Protein AF-A0A6C7KJF8-F1 (afdb_monomer_lite)

InterPro domains:
  IPR029470 PD-(D/E)XK nuclease superfamily 4 [PF14281] (5-82)

Radius of gyration: 27.28 Å; chains: 1; bounding box: 43×68×81 Å

Sequence (209 aa):
NIKNIKDCYKNILTIYLHQDECASPSDYSLGNFTIKTNLIKDKNENNVSYYLKMDYIWIKEWIDECIKIYEEKSTKDQKFILDIQNIIFTLNQYKSILQWYMTDEYTQRDDVLEFIFQNNIKMQNLKNAMILYRYNKNKSELKNLNEENYKKAKDIIQHKWSNICEYIIEEFFDSFEHKEIKIGDITFIGNKIEENRVNHGVFIFYPID

pLDDT: mean 75.47, 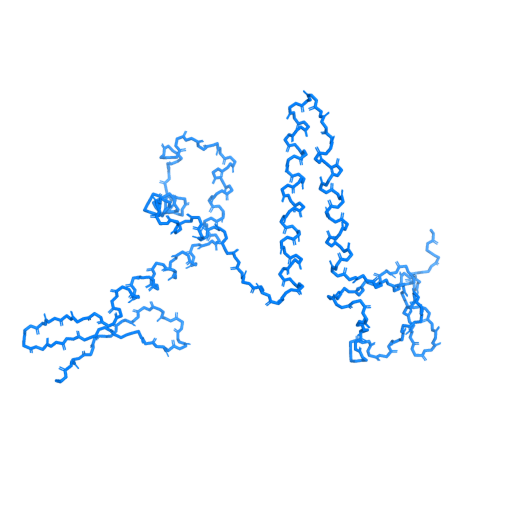std 12.33, range [41.09, 90.88]

Structure (mmCIF, N/CA/C/O backbone):
data_AF-A0A6C7KJF8-F1
#
_entry.id   AF-A0A6C7KJF8-F1
#
loop_
_atom_site.group_PDB
_atom_site.id
_atom_site.type_symbol
_atom_site.label_atom_id
_atom_site.label_alt_id
_atom_site.label_comp_id
_atom_site.label_asym_id
_atom_site.label_entity_id
_atom_site.label_seq_id
_atom_site.pdbx_PDB_ins_code
_atom_site.Cartn_x
_atom_site.Cartn_y
_atom_site.Cartn_z
_atom_site.occupancy
_atom_site.B_iso_or_equiv
_atom_site.auth_seq_id
_atom_site.auth_comp_id
_atom_site.auth_asym_id
_atom_site.auth_atom_id
_atom_site.pdbx_PDB_model_num
ATOM 1 N N . ASN A 1 1 ? 7.020 -17.101 35.355 1.00 43.28 1 ASN A N 1
ATOM 2 C CA . ASN A 1 1 ? 8.254 -17.709 35.904 1.00 43.28 1 ASN A CA 1
ATOM 3 C C . ASN A 1 1 ? 8.886 -18.658 34.898 1.00 43.28 1 ASN A C 1
ATOM 5 O O . ASN A 1 1 ? 8.565 -19.839 34.898 1.00 43.28 1 ASN A O 1
ATOM 9 N N . ILE A 1 2 ? 9.763 -18.143 34.030 1.00 43.00 2 ILE A N 1
ATOM 10 C CA . ILE A 1 2 ? 10.593 -18.965 33.136 1.00 43.00 2 ILE A CA 1
ATOM 11 C C . ILE A 1 2 ? 11.778 -19.464 33.971 1.00 43.00 2 ILE A C 1
ATOM 13 O O . ILE A 1 2 ? 12.578 -18.661 34.439 1.00 43.00 2 ILE A O 1
ATOM 17 N N . LYS A 1 3 ? 11.844 -20.776 34.228 1.00 54.22 3 LYS A N 1
ATOM 18 C CA . LYS A 1 3 ? 12.853 -21.387 35.115 1.00 54.22 3 LYS A CA 1
ATOM 19 C C . LYS A 1 3 ? 14.217 -21.606 34.444 1.00 54.22 3 LYS A C 1
ATOM 21 O O . LYS A 1 3 ? 15.176 -21.910 35.143 1.00 54.22 3 LYS A O 1
ATOM 26 N N . ASN A 1 4 ? 14.325 -21.452 33.122 1.00 54.59 4 ASN A N 1
ATOM 27 C CA . ASN A 1 4 ? 15.576 -21.633 32.390 1.00 54.59 4 ASN A CA 1
ATOM 28 C C . ASN A 1 4 ? 15.574 -20.775 31.112 1.00 54.59 4 ASN A C 1
ATOM 30 O O . ASN A 1 4 ? 14.614 -20.822 30.348 1.00 54.59 4 ASN A O 1
ATOM 34 N N . ILE A 1 5 ? 16.633 -20.000 30.849 1.00 53.81 5 ILE A N 1
ATOM 35 C CA . ILE A 1 5 ? 16.755 -19.172 29.624 1.00 53.81 5 ILE A CA 1
ATOM 36 C C . ILE A 1 5 ? 16.704 -20.057 28.370 1.00 53.81 5 ILE A C 1
ATOM 38 O O . ILE A 1 5 ? 16.219 -19.635 27.329 1.00 53.81 5 ILE A O 1
ATOM 42 N N . LYS A 1 6 ? 17.101 -21.328 28.497 1.00 56.25 6 LYS A N 1
ATOM 43 C CA . LYS A 1 6 ? 16.941 -22.354 27.465 1.00 56.25 6 LYS A CA 1
ATOM 44 C C . LYS A 1 6 ? 15.494 -22.815 27.244 1.00 56.25 6 LYS A C 1
ATOM 46 O O . LYS A 1 6 ? 15.331 -23.760 26.505 1.00 56.25 6 LYS A O 1
ATOM 51 N N . ASP A 1 7 ? 14.460 -22.233 27.845 1.00 57.97 7 ASP A N 1
ATOM 52 C CA . ASP A 1 7 ? 13.053 -22.583 27.566 1.00 57.97 7 ASP A CA 1
ATOM 53 C C . ASP A 1 7 ? 12.266 -21.419 26.938 1.00 57.97 7 ASP A C 1
ATOM 55 O O . ASP A 1 7 ? 11.060 -21.531 26.728 1.00 57.97 7 ASP A O 1
ATOM 59 N N . CYS A 1 8 ? 12.916 -20.291 26.628 1.00 59.25 8 CYS A N 1
ATOM 60 C CA . CYS A 1 8 ? 12.238 -19.101 26.100 1.00 59.25 8 CYS A CA 1
ATOM 61 C C . CYS A 1 8 ? 11.542 -19.345 24.752 1.00 59.25 8 CYS A C 1
ATOM 63 O O . CYS A 1 8 ? 10.478 -18.778 24.507 1.00 59.25 8 CYS A O 1
ATOM 65 N N . TYR A 1 9 ? 12.088 -20.234 23.921 1.00 60.28 9 TYR A N 1
ATOM 66 C CA . TYR A 1 9 ? 11.507 -20.582 22.627 1.00 60.28 9 TYR A CA 1
ATOM 67 C C . TYR A 1 9 ? 10.157 -21.299 22.753 1.00 60.28 9 TYR A C 1
ATOM 69 O O . TYR A 1 9 ? 9.267 -21.037 21.952 1.00 60.28 9 TYR A O 1
ATOM 77 N N . LYS A 1 10 ? 9.920 -22.057 23.835 1.00 61.94 10 LYS A N 1
ATOM 78 C CA . LYS A 1 10 ? 8.643 -22.758 24.084 1.00 61.94 10 LYS A CA 1
ATOM 79 C C . LYS A 1 10 ? 7.430 -21.831 24.250 1.00 61.94 10 LYS A C 1
ATOM 81 O O . LYS A 1 10 ? 6.308 -22.322 24.290 1.00 61.94 10 LYS A O 1
ATOM 86 N N . ASN A 1 11 ? 7.642 -20.518 24.357 1.00 69.69 11 ASN A N 1
ATOM 87 C CA . ASN A 1 11 ? 6.583 -19.508 24.437 1.00 69.69 11 ASN A CA 1
ATOM 88 C C . ASN A 1 11 ? 6.467 -18.652 23.165 1.00 69.69 11 ASN A C 1
ATOM 90 O O . ASN A 1 11 ? 5.770 -17.640 23.176 1.00 69.69 11 ASN A O 1
ATOM 94 N N . ILE A 1 12 ? 7.158 -19.012 22.083 1.00 81.31 12 ILE A N 1
ATOM 95 C CA . ILE A 1 12 ? 7.033 -18.322 20.799 1.00 81.31 12 ILE A CA 1
ATOM 96 C C . ILE A 1 12 ? 5.755 -18.807 20.107 1.00 81.31 12 ILE A C 1
ATOM 98 O O . ILE A 1 12 ? 5.490 -20.008 20.061 1.00 81.31 12 ILE A O 1
ATOM 102 N N . LEU A 1 13 ? 4.976 -17.871 19.562 1.00 83.75 13 LEU A N 1
ATOM 103 C CA . LEU A 1 13 ? 3.877 -18.149 18.643 1.00 83.75 13 LEU A CA 1
ATOM 104 C C . LEU A 1 13 ? 4.350 -17.867 17.217 1.00 83.75 13 LEU A C 1
ATOM 106 O O . LEU A 1 13 ? 4.707 -16.739 16.885 1.00 83.75 13 LEU A O 1
ATOM 110 N N . THR A 1 14 ? 4.348 -18.893 16.379 1.00 83.62 14 THR A N 1
ATOM 111 C CA . THR A 1 14 ? 4.615 -18.790 14.949 1.00 83.62 14 THR A CA 1
ATOM 112 C C . THR A 1 14 ? 3.287 -18.717 14.210 1.00 83.62 14 THR A C 1
ATOM 114 O O . THR A 1 14 ? 2.490 -19.655 14.265 1.00 83.62 14 THR A O 1
ATOM 117 N N . ILE A 1 15 ? 3.057 -17.600 13.523 1.00 83.62 15 ILE A N 1
ATOM 118 C CA . ILE A 1 15 ? 1.852 -17.369 12.726 1.00 83.62 15 ILE A CA 1
ATOM 119 C C . ILE A 1 15 ? 2.187 -17.638 11.262 1.00 83.62 15 ILE A C 1
ATOM 121 O O . ILE A 1 15 ? 3.119 -17.039 10.725 1.00 83.62 15 ILE A O 1
ATOM 125 N N . TYR A 1 16 ? 1.441 -18.538 10.625 1.00 84.06 16 TYR A N 1
ATOM 126 C CA . TYR A 1 16 ? 1.480 -18.714 9.177 1.00 84.06 16 TYR A CA 1
ATOM 127 C C . TYR A 1 16 ? 0.285 -18.014 8.557 1.00 84.06 16 TYR A C 1
ATOM 129 O O . TYR A 1 16 ? -0.858 -18.334 8.886 1.00 84.06 16 TYR A O 1
ATOM 137 N N . LEU A 1 17 ? 0.593 -17.058 7.687 1.00 82.12 17 LEU A N 1
ATOM 138 C CA . LEU A 1 17 ? -0.367 -16.166 7.073 1.00 82.12 17 LEU A CA 1
ATOM 139 C C . LEU A 1 17 ? -0.389 -16.405 5.565 1.00 82.12 17 LEU A C 1
ATOM 141 O O . LEU A 1 17 ? 0.653 -16.285 4.920 1.00 82.12 17 LEU A O 1
ATOM 145 N N . HIS A 1 18 ? -1.546 -16.783 5.024 1.00 79.38 18 HIS A N 1
ATOM 146 C CA . HIS A 1 18 ? -1.680 -17.145 3.613 1.00 79.38 18 HIS A CA 1
ATOM 147 C C . HIS A 1 18 ? -3.076 -16.814 3.068 1.00 79.38 18 HIS A C 1
ATOM 149 O O . HIS A 1 18 ? -4.044 -16.791 3.818 1.00 79.38 18 HIS A O 1
ATOM 155 N N . GLN A 1 19 ? -3.203 -16.573 1.763 1.00 76.81 19 GLN A N 1
ATOM 156 C CA . GLN A 1 19 ? -4.509 -16.288 1.152 1.00 76.81 19 GLN A CA 1
ATOM 157 C C . GLN A 1 19 ? -5.437 -17.510 1.086 1.00 76.81 19 GLN A C 1
ATOM 159 O O . GLN A 1 19 ? -6.649 -17.379 1.205 1.00 76.81 19 GLN A O 1
ATOM 164 N N . ASP A 1 20 ? -4.855 -18.694 0.914 1.00 76.06 20 ASP A N 1
ATOM 165 C CA . ASP A 1 20 ? -5.558 -19.977 0.842 1.00 76.06 20 ASP A CA 1
ATOM 166 C C . ASP A 1 20 ? -5.579 -20.688 2.208 1.00 76.06 20 ASP A C 1
ATOM 168 O O . ASP A 1 20 ? -4.524 -21.027 2.757 1.00 76.06 20 ASP A O 1
ATOM 172 N N . GLU A 1 21 ? -6.783 -20.957 2.723 1.00 72.81 21 GLU A N 1
ATOM 173 C CA . GLU A 1 21 ? -7.037 -21.699 3.965 1.00 72.81 21 GLU A CA 1
ATOM 174 C C . GLU A 1 21 ? -6.539 -23.151 3.890 1.00 72.81 21 GLU A C 1
ATOM 176 O O . GLU A 1 21 ? -6.241 -23.761 4.913 1.00 72.81 21 GLU A O 1
ATOM 181 N N . CYS A 1 22 ? -6.369 -23.729 2.701 1.00 80.56 22 CYS A N 1
ATOM 182 C CA . CYS A 1 22 ? -5.833 -25.079 2.526 1.00 80.56 22 CYS A CA 1
ATOM 183 C C . CYS A 1 22 ? -4.300 -25.110 2.458 1.00 80.56 22 CYS A C 1
ATOM 185 O O . CYS A 1 22 ? -3.702 -26.164 2.680 1.00 80.56 22 CYS A O 1
ATOM 187 N N . ALA A 1 23 ? -3.638 -23.971 2.247 1.00 83.00 23 ALA A N 1
ATOM 188 C CA . ALA A 1 23 ? -2.193 -23.932 2.050 1.00 83.00 23 ALA A CA 1
ATOM 189 C C . ALA A 1 23 ? -1.413 -24.306 3.313 1.00 83.00 23 ALA A C 1
ATOM 191 O O . ALA A 1 23 ? -1.690 -23.832 4.416 1.00 83.00 23 ALA A O 1
ATOM 192 N N . SER A 1 24 ? -0.398 -25.143 3.166 1.00 82.56 24 SER A N 1
ATOM 193 C CA . SER A 1 24 ? 0.570 -25.428 4.222 1.00 82.56 24 SER A CA 1
ATOM 194 C C . SER A 1 24 ? 1.903 -24.753 3.903 1.00 82.56 24 SER A C 1
ATOM 196 O O . SER A 1 24 ? 2.251 -24.626 2.726 1.00 82.56 24 SER A O 1
ATOM 198 N N . PRO A 1 25 ? 2.694 -24.372 4.922 1.00 84.81 25 PRO A N 1
ATOM 199 C CA . PRO A 1 25 ? 4.072 -23.961 4.698 1.00 84.81 25 PRO A CA 1
ATOM 200 C C . PRO A 1 25 ? 4.816 -25.031 3.897 1.00 84.81 25 PRO A C 1
ATOM 202 O O . PRO A 1 2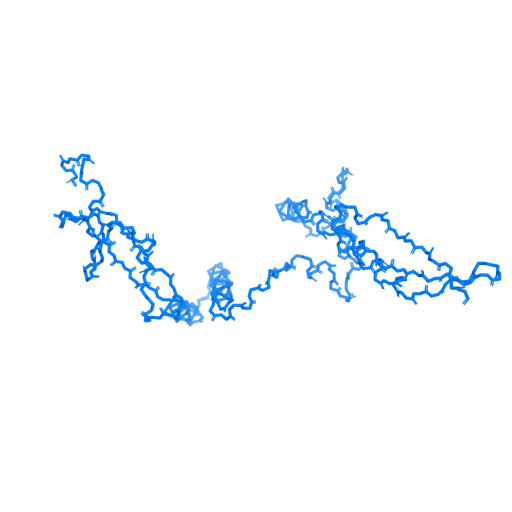5 ? 4.649 -26.223 4.154 1.00 84.81 25 PRO A O 1
ATOM 205 N N . SER A 1 26 ? 5.628 -24.607 2.932 1.00 84.56 26 SER A N 1
ATOM 206 C CA . SER A 1 26 ? 6.417 -25.549 2.139 1.00 84.56 26 SER A CA 1
ATOM 207 C C . SER A 1 26 ? 7.473 -26.247 3.002 1.00 84.56 26 SER A C 1
ATOM 209 O O . SER A 1 26 ? 8.001 -25.647 3.945 1.00 84.56 26 SER A O 1
ATOM 211 N N . ASP A 1 27 ? 7.852 -27.471 2.629 1.00 81.38 27 ASP A N 1
ATOM 212 C CA . ASP A 1 27 ? 8.952 -28.196 3.281 1.00 81.38 27 ASP A CA 1
ATOM 213 C C . ASP A 1 27 ? 10.259 -27.387 3.251 1.00 81.38 27 ASP A C 1
ATOM 215 O O . ASP A 1 27 ? 11.039 -27.412 4.200 1.00 81.38 27 ASP A O 1
ATOM 219 N N . TYR A 1 28 ? 10.472 -26.590 2.197 1.00 81.88 28 TYR A N 1
ATOM 220 C CA . TYR A 1 28 ? 11.623 -25.693 2.092 1.00 81.88 28 TYR A CA 1
ATOM 221 C C . TYR A 1 28 ? 11.597 -24.581 3.153 1.00 81.88 28 TYR A C 1
ATOM 223 O O . TYR A 1 28 ? 12.624 -24.273 3.754 1.00 81.88 28 TYR A O 1
ATOM 231 N N . SER A 1 29 ? 10.424 -23.996 3.417 1.00 79.38 29 SER A N 1
ATOM 232 C CA . SER A 1 29 ? 10.241 -22.965 4.448 1.00 79.38 29 SER A CA 1
ATOM 233 C C . SER A 1 29 ? 10.354 -23.531 5.866 1.00 79.38 29 SER A C 1
ATOM 235 O O . SER A 1 29 ? 10.830 -22.841 6.766 1.00 79.38 29 S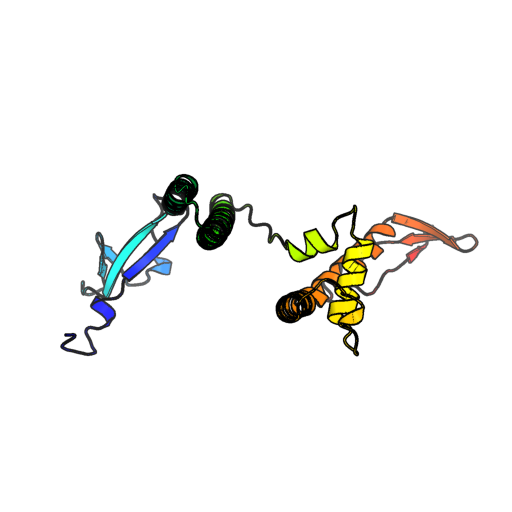ER A O 1
ATOM 237 N N . LEU A 1 30 ? 9.912 -24.774 6.072 1.00 81.81 30 LEU A N 1
ATOM 238 C CA . LEU A 1 30 ? 9.981 -25.466 7.361 1.00 81.81 30 LEU A CA 1
ATOM 239 C C . LEU A 1 30 ? 11.366 -26.056 7.648 1.00 81.81 30 LEU A C 1
ATOM 241 O O . LEU A 1 30 ? 11.741 -26.207 8.811 1.00 81.81 30 LEU A O 1
ATOM 245 N N . GLY A 1 31 ? 12.144 -26.385 6.616 1.00 85.81 31 GLY A N 1
ATOM 246 C CA . GLY A 1 31 ? 13.453 -27.009 6.760 1.00 85.81 31 GLY A CA 1
ATOM 247 C C . GLY A 1 31 ? 13.368 -28.325 7.538 1.00 85.81 31 GLY A C 1
ATOM 248 O O . GLY A 1 31 ? 12.744 -29.282 7.100 1.00 85.81 31 GLY A O 1
ATOM 249 N N . ASN A 1 32 ? 14.002 -28.377 8.713 1.00 87.06 32 ASN A N 1
ATOM 250 C CA . ASN A 1 32 ? 14.009 -29.566 9.580 1.00 87.06 32 ASN A CA 1
ATOM 251 C C . ASN A 1 32 ? 12.906 -29.555 10.654 1.00 87.06 32 ASN A C 1
ATOM 253 O O . ASN A 1 32 ? 12.965 -30.353 11.595 1.00 87.06 32 ASN A O 1
ATOM 257 N N . PHE A 1 33 ? 11.958 -28.621 10.575 1.00 89.62 33 PHE A N 1
ATOM 258 C CA . PHE A 1 33 ? 10.846 -28.526 11.511 1.00 89.62 33 PHE A CA 1
ATOM 259 C C . PHE A 1 33 ? 9.596 -29.203 10.955 1.00 89.62 33 PHE A C 1
ATOM 261 O O . PHE A 1 33 ? 9.368 -29.232 9.751 1.00 89.62 33 PHE A O 1
ATOM 268 N N . THR A 1 34 ? 8.756 -29.725 11.844 1.00 90.88 34 THR A N 1
ATOM 269 C CA . THR A 1 34 ? 7.456 -30.301 11.480 1.00 90.88 34 THR A CA 1
ATOM 270 C C . THR A 1 34 ? 6.341 -29.619 12.253 1.00 90.88 34 THR A C 1
ATOM 272 O O . THR A 1 34 ? 6.506 -29.274 13.424 1.00 90.88 34 THR A O 1
ATOM 275 N N . ILE A 1 35 ? 5.195 -29.420 11.604 1.00 89.88 35 ILE A N 1
ATOM 276 C CA . ILE A 1 35 ? 3.987 -28.916 12.258 1.00 89.88 35 ILE A CA 1
ATOM 277 C C . ILE A 1 35 ? 3.131 -30.114 12.652 1.00 89.88 35 ILE A C 1
ATOM 279 O O . ILE A 1 35 ? 2.754 -30.926 11.808 1.00 89.88 35 ILE A O 1
ATOM 283 N N . LYS A 1 36 ? 2.806 -30.221 13.940 1.00 88.38 36 LYS A N 1
ATOM 284 C CA . LYS A 1 36 ? 1.825 -31.180 14.451 1.00 88.38 36 LYS A CA 1
ATOM 285 C C . LYS A 1 36 ? 0.757 -30.423 15.211 1.00 88.38 36 LYS A C 1
ATOM 287 O O . LYS A 1 36 ? 1.007 -29.907 16.301 1.00 88.38 36 LYS A O 1
ATOM 292 N N . THR A 1 37 ? -0.433 -30.373 14.624 1.00 86.69 37 THR A N 1
ATOM 293 C CA . THR A 1 37 ? -1.579 -29.663 15.193 1.00 86.69 37 THR A CA 1
ATOM 294 C C . THR A 1 37 ? -1.242 -28.173 15.370 1.00 86.69 37 THR A C 1
ATOM 296 O O . THR A 1 37 ? -1.072 -27.467 14.383 1.00 86.69 37 THR A O 1
ATOM 299 N N . ASN A 1 38 ? -1.081 -27.700 16.604 1.00 88.50 38 ASN A N 1
ATOM 300 C CA . ASN A 1 38 ? -0.775 -26.321 16.975 1.00 88.50 38 ASN A CA 1
ATOM 301 C C . ASN A 1 38 ? 0.660 -26.153 17.509 1.00 88.50 38 ASN A C 1
ATOM 303 O O . ASN A 1 38 ? 0.926 -25.231 18.281 1.00 88.50 38 ASN A O 1
ATOM 307 N N . LEU A 1 39 ? 1.583 -27.050 17.148 1.00 89.06 39 LEU A N 1
ATOM 308 C CA . LEU A 1 39 ? 2.973 -27.032 17.608 1.00 89.06 39 LEU A CA 1
ATOM 309 C C . LEU A 1 39 ? 3.949 -27.195 16.443 1.00 89.06 39 LEU A C 1
ATOM 311 O O . LEU A 1 39 ? 3.750 -28.039 15.570 1.00 89.06 39 LEU A O 1
ATOM 315 N N . ILE A 1 40 ? 5.046 -26.440 16.492 1.00 88.44 40 ILE A N 1
ATOM 316 C CA . ILE A 1 40 ? 6.236 -26.663 15.670 1.00 88.44 40 ILE A CA 1
ATOM 317 C C . ILE A 1 40 ? 7.230 -27.492 16.474 1.00 88.44 40 ILE A C 1
ATOM 319 O O . ILE A 1 40 ? 7.550 -27.168 17.624 1.00 88.44 40 ILE A O 1
ATOM 323 N N . LYS A 1 41 ? 7.735 -28.555 15.854 1.00 89.88 41 LYS A N 1
ATOM 324 C CA . LYS A 1 41 ? 8.676 -29.493 16.456 1.00 89.88 41 LYS A CA 1
ATOM 325 C C . LYS A 1 41 ? 9.975 -29.587 15.679 1.00 89.88 41 LYS A C 1
ATOM 327 O O . LYS A 1 41 ? 9.969 -29.488 14.455 1.00 89.88 41 LYS A O 1
ATOM 332 N N . ASP A 1 42 ? 11.075 -29.816 16.390 1.00 88.19 42 ASP A N 1
ATOM 333 C CA . ASP A 1 42 ? 12.357 -30.161 15.774 1.00 88.19 42 ASP A CA 1
ATOM 334 C C . ASP A 1 42 ? 12.404 -31.639 15.336 1.00 88.19 42 ASP A C 1
ATOM 336 O O . ASP A 1 42 ? 11.508 -32.437 15.623 1.00 88.19 42 ASP A O 1
ATOM 340 N N . LYS A 1 43 ? 13.498 -32.022 14.671 1.00 87.25 43 LYS A N 1
ATOM 341 C CA . LYS A 1 43 ? 13.777 -33.404 14.242 1.00 87.25 43 LYS A CA 1
ATOM 342 C C . LYS A 1 43 ? 13.796 -34.451 15.368 1.00 87.25 43 LYS A C 1
ATOM 344 O O . LYS A 1 43 ? 13.766 -35.641 15.081 1.00 87.25 43 LYS A O 1
ATOM 349 N N . ASN A 1 44 ? 13.899 -34.024 16.627 1.00 88.56 44 ASN A N 1
ATOM 350 C CA . ASN A 1 44 ? 13.926 -34.888 17.805 1.00 88.56 44 ASN A CA 1
ATOM 351 C C . ASN A 1 44 ? 12.569 -34.897 18.538 1.00 88.56 44 ASN A C 1
ATOM 353 O O . ASN A 1 44 ? 12.507 -35.351 19.677 1.00 88.56 44 ASN A O 1
ATOM 357 N N . GLU A 1 45 ? 11.500 -34.381 17.917 1.00 86.44 45 GLU A N 1
ATOM 358 C CA . GLU A 1 45 ? 10.151 -34.242 18.488 1.00 86.44 45 GLU A CA 1
ATOM 359 C C . GLU A 1 45 ? 10.034 -33.264 19.669 1.00 86.44 45 GLU A C 1
ATOM 361 O O . GLU A 1 45 ? 9.001 -33.242 20.351 1.00 86.44 45 GLU A O 1
ATOM 366 N N . ASN A 1 46 ? 11.039 -32.416 19.898 1.00 86.12 46 ASN A N 1
ATOM 367 C CA . ASN A 1 46 ? 10.958 -31.388 20.929 1.00 86.12 46 ASN A CA 1
ATOM 368 C C . ASN A 1 46 ? 10.074 -30.235 20.461 1.00 86.12 46 ASN A C 1
ATOM 370 O O . ASN A 1 46 ? 10.182 -29.775 19.325 1.00 86.12 46 ASN A O 1
ATOM 374 N N . ASN A 1 47 ? 9.251 -29.713 21.371 1.00 86.56 47 ASN A N 1
ATOM 375 C CA . ASN A 1 47 ? 8.437 -28.532 21.104 1.00 86.56 47 ASN A CA 1
ATOM 376 C C . ASN A 1 47 ? 9.330 -27.291 20.994 1.00 86.56 47 ASN A C 1
ATOM 378 O O . ASN A 1 47 ? 10.036 -26.944 21.948 1.00 86.56 47 ASN A O 1
ATOM 382 N N . VAL A 1 48 ? 9.256 -26.622 19.845 1.00 85.94 48 VAL A N 1
ATOM 383 C CA . VAL A 1 48 ? 10.020 -25.409 19.541 1.00 85.94 48 VAL A CA 1
ATOM 384 C C . VAL A 1 48 ? 9.150 -24.175 19.711 1.00 85.94 48 VAL A C 1
ATOM 386 O O . VAL A 1 48 ? 9.587 -23.250 20.380 1.00 85.94 48 VAL A O 1
ATOM 389 N N . SER A 1 49 ? 7.936 -24.170 19.156 1.00 86.50 49 SER A N 1
ATOM 390 C CA . SER A 1 49 ? 6.990 -23.050 19.247 1.00 86.50 49 SER A CA 1
ATOM 391 C C . SER A 1 49 ? 5.541 -23.520 19.087 1.00 86.50 49 SER A C 1
ATOM 393 O O . SER A 1 49 ? 5.279 -24.661 18.695 1.00 86.50 49 SER A O 1
ATOM 395 N N . TYR A 1 50 ? 4.590 -22.641 19.396 1.00 87.19 50 TYR A N 1
ATOM 396 C CA . TYR A 1 50 ? 3.191 -22.815 19.015 1.00 87.19 50 TYR A CA 1
ATOM 397 C C . TYR A 1 50 ? 2.990 -22.414 17.557 1.00 87.19 50 TYR A C 1
ATOM 399 O O . TYR A 1 50 ? 3.623 -21.479 17.074 1.00 87.19 50 TYR A O 1
ATOM 407 N N . TYR A 1 51 ? 2.087 -23.102 16.873 1.00 87.81 51 TYR A N 1
ATOM 408 C CA . TYR A 1 51 ? 1.706 -22.830 15.496 1.00 87.81 51 TYR A CA 1
ATOM 409 C C . TYR A 1 51 ? 0.256 -22.360 15.443 1.00 87.81 51 TYR A C 1
ATOM 411 O O . TYR A 1 51 ? -0.638 -23.033 15.961 1.00 87.81 51 TYR A O 1
ATOM 419 N N . LEU A 1 52 ? 0.035 -21.221 14.794 1.00 85.88 52 LEU A N 1
ATOM 420 C CA . LEU A 1 52 ? -1.286 -20.718 14.452 1.00 85.88 52 LEU A CA 1
ATOM 421 C C . LEU A 1 52 ? -1.321 -20.431 12.955 1.00 85.88 52 LEU A C 1
ATOM 423 O O . LEU A 1 52 ? -0.535 -19.634 12.444 1.00 85.88 52 LEU A O 1
ATOM 427 N N . LYS A 1 53 ? -2.246 -21.080 12.258 1.00 84.19 53 LYS A N 1
ATOM 428 C CA . LYS A 1 53 ? -2.558 -20.763 10.871 1.00 84.19 53 LYS A CA 1
ATOM 429 C C . LYS A 1 53 ? -3.706 -19.765 10.845 1.00 84.19 53 LYS A C 1
ATOM 431 O O . LYS A 1 53 ? -4.700 -19.969 11.536 1.00 84.19 53 LYS A O 1
ATOM 436 N N . MET A 1 54 ? -3.538 -18.700 10.075 1.00 81.38 54 MET A N 1
ATOM 437 C CA . MET A 1 54 ? -4.569 -17.703 9.815 1.00 81.38 54 MET A CA 1
ATOM 438 C C . MET A 1 54 ? -4.564 -17.384 8.329 1.00 81.38 54 MET A C 1
ATOM 440 O O . MET A 1 54 ? -3.497 -17.224 7.737 1.00 81.38 54 MET A O 1
ATOM 444 N N . ASP A 1 55 ? -5.740 -17.268 7.733 1.00 80.31 55 ASP A N 1
ATOM 445 C CA . ASP A 1 55 ? -5.876 -16.834 6.351 1.00 80.31 55 ASP A CA 1
ATOM 446 C C . ASP A 1 55 ? -6.317 -15.365 6.242 1.00 80.31 55 ASP A C 1
ATOM 448 O O . ASP A 1 55 ? -6.811 -14.752 7.197 1.00 80.31 55 ASP A O 1
ATOM 452 N N . TYR A 1 56 ? -6.084 -14.766 5.071 1.00 78.38 56 TYR A N 1
ATOM 453 C CA . TYR A 1 56 ? -6.454 -13.371 4.814 1.00 78.38 56 TYR A CA 1
ATOM 454 C C . TYR A 1 56 ? -7.971 -13.144 4.790 1.00 78.38 56 TYR A C 1
ATOM 456 O O . TYR A 1 56 ? -8.406 -12.035 5.113 1.00 78.38 56 TYR A O 1
ATOM 464 N N . ILE A 1 57 ? -8.769 -14.163 4.444 1.00 78.31 57 ILE A N 1
ATOM 465 C CA . ILE A 1 57 ? -10.236 -14.070 4.408 1.00 78.31 57 ILE A CA 1
ATOM 466 C C . ILE A 1 57 ? -10.748 -13.813 5.824 1.00 78.31 57 ILE A C 1
ATOM 468 O O . ILE A 1 57 ? -11.446 -12.828 6.052 1.00 78.31 57 ILE A O 1
ATOM 472 N N . TRP A 1 58 ? -10.311 -14.619 6.789 1.00 80.00 58 TRP A N 1
ATOM 473 C CA . TRP A 1 58 ? -10.690 -14.479 8.189 1.00 80.00 58 TRP A CA 1
ATOM 474 C C . TRP A 1 58 ? -10.298 -13.112 8.761 1.00 80.00 58 TRP A C 1
ATOM 476 O O . TRP A 1 58 ? -11.084 -12.476 9.462 1.00 80.00 58 TRP A O 1
ATOM 486 N N . ILE A 1 59 ? -9.095 -12.609 8.445 1.00 78.56 59 ILE A N 1
ATOM 487 C CA . ILE A 1 59 ? -8.660 -11.280 8.911 1.00 78.56 59 ILE A CA 1
ATOM 488 C C . ILE A 1 59 ? -9.541 -10.183 8.311 1.00 78.56 59 ILE A C 1
ATOM 490 O O . ILE A 1 59 ? -9.914 -9.245 9.018 1.00 78.56 59 ILE A O 1
ATOM 494 N N . LYS A 1 60 ? -9.888 -10.292 7.026 1.00 81.00 60 LYS A N 1
ATOM 495 C CA . LYS A 1 60 ? -10.790 -9.349 6.364 1.00 81.00 60 LYS A CA 1
ATOM 496 C C . LYS A 1 60 ? -12.174 -9.353 7.018 1.00 81.00 60 LYS A C 1
ATOM 498 O O . LYS A 1 60 ? -12.687 -8.280 7.325 1.00 81.00 60 LYS A O 1
ATOM 503 N N . GLU A 1 61 ? -12.741 -10.527 7.284 1.00 82.19 61 GLU A N 1
ATOM 504 C CA . GLU A 1 61 ? -14.031 -10.671 7.975 1.00 82.19 61 GLU A CA 1
ATOM 505 C C . GLU A 1 61 ? -13.989 -10.095 9.396 1.00 82.19 61 GLU A C 1
ATOM 507 O O . GLU A 1 61 ? -14.906 -9.390 9.817 1.00 82.19 61 GLU A O 1
ATOM 512 N N . TRP A 1 62 ? -12.897 -10.324 10.128 1.00 81.81 62 TRP A N 1
ATOM 513 C CA . TRP A 1 62 ? -12.703 -9.753 11.458 1.00 81.81 62 TRP A CA 1
ATOM 514 C C . TRP A 1 62 ? -12.616 -8.219 11.433 1.00 81.81 62 TRP A C 1
ATOM 516 O O . TRP A 1 62 ? -13.196 -7.554 12.295 1.00 81.81 62 TRP A O 1
ATOM 526 N N . ILE A 1 63 ? -11.927 -7.644 10.440 1.00 82.50 63 ILE A N 1
ATOM 527 C CA . ILE A 1 63 ? -11.885 -6.190 10.226 1.00 82.50 63 ILE A CA 1
ATOM 528 C C . ILE A 1 63 ? -13.281 -5.651 9.896 1.00 82.50 63 ILE A C 1
ATOM 530 O O . ILE A 1 63 ? -13.663 -4.615 10.442 1.00 82.50 63 ILE A O 1
ATOM 534 N N . ASP A 1 64 ? -14.046 -6.347 9.054 1.00 82.12 64 ASP A N 1
ATOM 535 C CA . ASP A 1 64 ? -15.416 -5.962 8.698 1.00 82.12 64 ASP A CA 1
ATOM 536 C C . ASP A 1 64 ? -16.338 -5.928 9.923 1.00 82.12 64 ASP A C 1
ATOM 538 O O . ASP A 1 64 ? -17.063 -4.951 10.128 1.00 82.12 64 ASP A O 1
ATOM 542 N N . GLU A 1 65 ? -16.248 -6.932 10.796 1.00 85.62 65 GLU A N 1
ATOM 543 C CA . GLU A 1 65 ? -17.015 -6.957 12.044 1.00 85.62 65 GLU A CA 1
ATOM 544 C C . GLU A 1 65 ? -16.588 -5.823 12.991 1.00 85.62 65 GLU A C 1
ATOM 546 O O . GLU A 1 65 ? -17.421 -5.170 13.622 1.00 85.62 65 GLU A O 1
ATOM 551 N N . CYS A 1 66 ? -15.287 -5.526 13.055 1.00 76.62 66 CYS A N 1
ATOM 552 C CA . CYS A 1 66 ? -14.772 -4.406 13.836 1.00 76.62 66 CYS A CA 1
ATOM 553 C C . CYS A 1 66 ? -15.324 -3.064 13.332 1.00 76.62 66 CYS A C 1
ATOM 555 O O . CYS A 1 66 ? -15.810 -2.274 14.142 1.00 76.62 66 CYS A O 1
ATOM 557 N N . ILE A 1 67 ? -15.293 -2.809 12.017 1.00 81.62 67 ILE A N 1
ATOM 558 C CA . ILE A 1 67 ? -15.862 -1.593 11.409 1.00 81.62 67 ILE A CA 1
ATOM 559 C C . ILE A 1 67 ? -17.337 -1.458 11.793 1.00 81.62 67 ILE A C 1
ATOM 561 O O . ILE A 1 67 ? -17.730 -0.416 12.318 1.00 81.62 67 ILE A O 1
ATOM 565 N N . LYS A 1 68 ? -18.120 -2.530 11.637 1.00 86.19 68 LYS A N 1
ATOM 566 C CA . LYS A 1 68 ? -19.548 -2.553 11.973 1.00 86.19 68 LYS A CA 1
ATOM 567 C C . LYS A 1 68 ? -19.820 -2.193 13.439 1.00 86.19 68 LYS A C 1
ATOM 569 O O . LYS A 1 68 ? -20.659 -1.340 13.718 1.00 86.19 68 LYS A O 1
ATOM 574 N N . ILE A 1 69 ? -19.067 -2.767 14.383 1.00 84.56 69 ILE A N 1
ATOM 575 C CA . ILE A 1 69 ? -19.185 -2.449 15.820 1.00 84.56 69 ILE A CA 1
ATOM 576 C C . ILE A 1 69 ? -18.945 -0.955 16.089 1.00 84.56 69 ILE A C 1
ATOM 578 O O . ILE A 1 69 ? -19.587 -0.361 16.962 1.00 84.56 69 ILE A O 1
ATOM 582 N N . TYR A 1 70 ? -17.991 -0.345 15.382 1.00 79.56 70 TYR A N 1
ATOM 583 C CA . TYR A 1 70 ? -17.676 1.073 15.538 1.00 79.56 70 TYR A CA 1
ATOM 584 C C . TYR A 1 70 ? -18.702 1.987 14.859 1.00 79.56 70 TYR A C 1
ATOM 586 O O . TYR A 1 70 ? -19.023 3.031 15.424 1.00 79.56 70 TYR A O 1
ATOM 594 N N . GLU A 1 71 ? -19.259 1.591 13.715 1.00 81.44 71 GLU A N 1
ATOM 595 C CA . GLU A 1 71 ? -20.349 2.309 13.042 1.00 81.44 71 GLU A CA 1
ATOM 596 C C . GLU A 1 71 ? -21.645 2.308 13.872 1.00 81.44 71 GLU A C 1
ATOM 598 O O . GLU A 1 71 ? -22.338 3.323 13.946 1.00 81.44 71 GLU A O 1
ATOM 603 N N . GLU A 1 72 ? -21.953 1.204 14.560 1.00 82.00 72 GLU A N 1
ATOM 604 C CA . GLU A 1 72 ? -23.142 1.077 15.417 1.00 82.00 72 GLU A CA 1
ATOM 605 C C . GLU A 1 72 ? -23.044 1.889 16.726 1.00 82.00 72 GLU A C 1
ATOM 607 O O . GLU A 1 72 ? -24.061 2.209 17.355 1.00 82.00 72 GLU A O 1
ATOM 612 N N . LYS A 1 73 ? -21.834 2.283 17.150 1.00 73.62 73 LYS A N 1
ATOM 613 C CA . LYS A 1 73 ? -21.625 3.114 18.347 1.00 73.62 73 LYS A CA 1
ATOM 614 C C . LYS A 1 73 ? -21.975 4.584 18.084 1.00 73.62 73 LYS A C 1
ATOM 616 O O . LYS A 1 73 ? -21.113 5.441 17.918 1.00 73.62 73 LYS A O 1
ATOM 621 N N . SER A 1 74 ? -23.265 4.907 18.156 1.00 55.88 74 SER A N 1
ATOM 622 C CA . SER A 1 74 ? -23.758 6.291 18.204 1.00 55.88 74 SER A CA 1
ATOM 623 C C . SER A 1 74 ? -23.485 6.935 19.573 1.00 55.88 74 SER A C 1
ATOM 625 O O . SER A 1 74 ? -24.214 6.706 20.542 1.00 55.88 74 SER A O 1
ATOM 627 N N . THR A 1 75 ? -22.487 7.812 19.658 1.00 62.19 75 THR A N 1
ATOM 628 C CA . THR A 1 75 ? -22.170 8.598 20.869 1.00 62.19 75 THR A CA 1
ATOM 629 C C . THR A 1 75 ? -22.318 10.101 20.649 1.00 62.19 75 THR A C 1
ATOM 631 O O . THR A 1 75 ? -21.941 10.621 19.608 1.00 62.19 75 THR A O 1
ATOM 634 N N . LYS A 1 76 ? -22.821 10.817 21.667 1.00 60.62 76 LYS A N 1
ATOM 635 C CA . LYS A 1 76 ? -23.070 12.275 21.642 1.00 60.62 76 LYS A CA 1
ATOM 636 C C . LYS A 1 76 ? -21.825 13.146 21.902 1.00 60.62 76 LYS A C 1
ATOM 638 O O . LYS A 1 76 ? -21.939 14.367 21.882 1.00 60.62 76 LYS A O 1
ATOM 643 N N . ASP A 1 77 ? -20.665 12.544 22.171 1.00 67.56 77 ASP A N 1
ATOM 644 C CA . ASP A 1 77 ? -19.416 13.262 22.456 1.00 67.56 77 ASP A CA 1
ATOM 645 C C . ASP A 1 77 ? -18.591 13.456 21.173 1.00 67.56 77 ASP A C 1
ATOM 647 O O . ASP A 1 77 ? -18.125 12.492 20.565 1.00 67.56 77 ASP A O 1
ATOM 651 N N . GLN A 1 78 ? -18.402 14.714 20.765 1.00 64.25 78 GLN A N 1
ATOM 652 C CA . GLN A 1 78 ? -17.716 15.089 19.523 1.00 64.25 78 GLN A CA 1
ATOM 653 C C . GLN A 1 78 ? -16.265 14.602 19.444 1.00 64.25 78 GLN A C 1
ATOM 655 O O . GLN A 1 78 ? -15.802 14.281 18.350 1.00 64.25 78 GLN A O 1
ATOM 660 N N . LYS A 1 79 ? -15.541 14.524 20.570 1.00 68.38 79 LYS A N 1
ATOM 661 C CA . LYS A 1 79 ? -14.147 14.053 20.555 1.00 68.38 79 LYS A CA 1
ATOM 662 C C . LYS A 1 79 ? -14.079 12.551 20.276 1.00 68.38 79 LYS A C 1
ATOM 664 O O . LYS A 1 79 ? -13.262 12.103 19.481 1.00 68.38 79 LYS A O 1
ATOM 669 N N . PHE A 1 80 ? -15.009 11.803 20.861 1.00 71.50 80 PHE A N 1
ATOM 670 C CA . PHE A 1 80 ? -15.120 10.360 20.678 1.00 71.50 80 PHE A CA 1
ATOM 671 C C . PHE A 1 80 ? -15.605 9.984 19.268 1.00 71.50 80 PHE A C 1
ATOM 673 O O . PHE A 1 80 ? -15.166 8.976 18.723 1.00 71.50 80 PHE A O 1
ATOM 680 N N . ILE A 1 81 ? -16.440 10.822 18.638 1.00 75.38 81 ILE A N 1
ATOM 681 C CA . ILE A 1 81 ? -16.821 10.666 17.222 1.00 75.38 81 ILE A CA 1
ATOM 682 C C . ILE A 1 81 ? -15.585 10.732 16.315 1.00 75.38 81 ILE A C 1
ATOM 684 O O . ILE A 1 81 ? -15.434 9.887 15.435 1.00 75.38 81 ILE A O 1
ATOM 688 N N . LEU A 1 82 ? -14.694 11.706 16.536 1.00 75.44 82 LEU A N 1
ATOM 689 C CA . LEU A 1 82 ? -13.484 11.864 15.725 1.00 75.44 82 LEU A CA 1
ATOM 690 C C . LEU A 1 82 ? -12.541 10.659 15.880 1.00 75.44 82 LEU A C 1
ATOM 692 O O . LEU A 1 82 ? -12.004 10.154 14.895 1.00 75.44 82 LEU A O 1
ATOM 696 N N . ASP A 1 83 ? -12.375 10.168 17.110 1.00 73.56 83 ASP A N 1
ATOM 697 C CA . ASP A 1 83 ? -11.547 8.994 17.396 1.00 73.56 83 ASP A CA 1
ATOM 698 C C . ASP A 1 83 ? -12.124 7.722 16.747 1.00 73.56 83 ASP A C 1
ATOM 700 O O . ASP A 1 83 ? -11.381 6.962 16.124 1.00 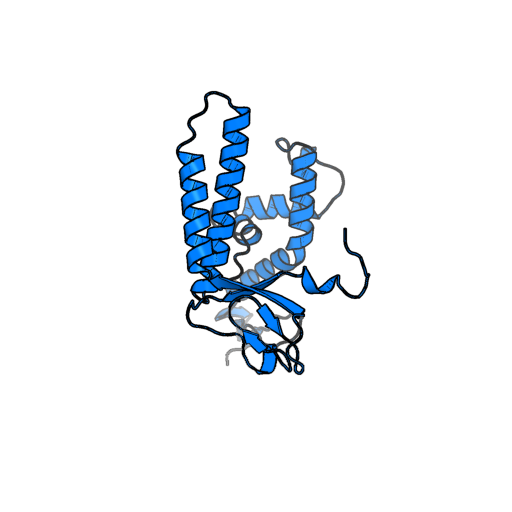73.56 83 ASP A O 1
ATOM 704 N N . ILE A 1 84 ? -13.447 7.518 16.806 1.00 77.88 84 ILE A N 1
ATOM 705 C CA . ILE A 1 84 ? -14.130 6.415 16.110 1.00 77.88 84 ILE A CA 1
ATOM 706 C C . ILE A 1 84 ? -13.932 6.511 14.594 1.00 77.88 84 ILE A C 1
ATOM 708 O O . ILE A 1 84 ? -13.604 5.511 13.957 1.00 77.88 84 ILE A O 1
ATOM 712 N N . GLN A 1 85 ? -14.087 7.700 14.009 1.00 76.69 85 GLN A N 1
ATOM 713 C CA . GLN A 1 85 ? -13.889 7.904 12.571 1.00 76.69 85 GLN A CA 1
ATOM 714 C C . GLN A 1 85 ? -12.455 7.585 12.139 1.00 76.69 85 GLN A C 1
ATOM 716 O O . GLN A 1 85 ? -12.259 6.939 11.112 1.00 76.69 85 GLN A O 1
ATOM 721 N N . ASN A 1 86 ? -11.457 7.967 12.939 1.00 75.31 86 ASN A N 1
ATOM 722 C CA . ASN A 1 86 ? -10.056 7.635 12.675 1.00 75.31 86 ASN A CA 1
ATOM 723 C C . ASN A 1 86 ? -9.792 6.122 12.752 1.00 75.31 86 ASN A C 1
ATOM 725 O O . ASN A 1 86 ? -9.050 5.583 11.926 1.00 75.31 86 ASN A O 1
ATOM 729 N N . ILE A 1 87 ? -10.412 5.422 13.708 1.00 75.50 87 ILE A N 1
ATOM 730 C CA . ILE A 1 87 ? -10.334 3.957 13.812 1.00 75.50 87 ILE A CA 1
ATOM 731 C C . ILE A 1 87 ? -10.954 3.299 12.575 1.00 75.50 87 ILE A C 1
ATOM 733 O O . ILE A 1 87 ? -10.298 2.478 11.937 1.00 75.50 87 ILE A O 1
ATOM 737 N N . ILE A 1 88 ? -12.172 3.694 12.191 1.00 75.25 88 ILE A N 1
ATOM 738 C CA . ILE A 1 88 ? -12.859 3.169 10.999 1.00 75.25 88 ILE A CA 1
ATOM 739 C C . ILE A 1 88 ? -12.034 3.435 9.736 1.00 75.25 88 ILE A C 1
ATOM 741 O O . ILE A 1 88 ? -11.859 2.539 8.912 1.00 75.25 88 ILE A O 1
ATOM 745 N N . PHE A 1 89 ? -11.490 4.644 9.582 1.00 75.69 89 PHE A N 1
ATOM 746 C CA . PHE A 1 89 ? -10.629 4.993 8.452 1.00 75.69 89 PHE A CA 1
ATOM 747 C C . PHE A 1 89 ? -9.417 4.058 8.363 1.00 75.69 89 PHE A C 1
ATOM 749 O O . PHE A 1 89 ? -9.145 3.484 7.311 1.00 75.69 89 PHE A O 1
ATOM 756 N N . THR A 1 90 ? -8.740 3.838 9.489 1.00 71.94 90 THR A N 1
ATOM 757 C CA . THR A 1 90 ? -7.547 2.986 9.558 1.00 71.94 90 THR A CA 1
ATOM 758 C C . THR A 1 90 ? -7.880 1.520 9.253 1.00 71.94 90 THR A C 1
ATOM 760 O O . THR A 1 90 ? -7.172 0.863 8.492 1.00 71.94 90 THR A O 1
ATOM 763 N N . LEU A 1 91 ? -8.991 1.001 9.788 1.00 76.50 91 LEU A N 1
ATOM 764 C CA . LEU A 1 91 ? -9.474 -0.354 9.501 1.00 76.50 91 LEU A CA 1
ATOM 765 C C . LEU A 1 91 ? -9.810 -0.545 8.014 1.00 76.50 91 LEU A C 1
ATOM 767 O O . LEU A 1 91 ? -9.454 -1.567 7.431 1.00 76.50 91 LEU A O 1
ATOM 771 N N . ASN A 1 92 ? -10.410 0.458 7.369 1.00 75.81 92 ASN A N 1
ATOM 772 C CA . ASN A 1 92 ? -10.674 0.431 5.928 1.00 75.81 92 ASN A CA 1
ATOM 773 C C . ASN A 1 92 ? -9.391 0.429 5.081 1.00 75.81 92 ASN A C 1
ATOM 775 O O . ASN A 1 92 ? -9.338 -0.236 4.042 1.00 75.81 92 ASN A O 1
ATOM 779 N N . GLN A 1 93 ? -8.337 1.121 5.525 1.00 73.69 93 GLN A N 1
ATOM 780 C CA . GLN A 1 93 ? -7.030 1.043 4.869 1.00 73.69 93 GLN A CA 1
ATOM 781 C C . GLN A 1 93 ? -6.449 -0.372 4.966 1.00 73.69 93 GLN A C 1
ATOM 783 O O . GLN A 1 93 ? -6.028 -0.929 3.953 1.00 73.69 93 GLN A O 1
ATOM 788 N N . TYR A 1 94 ? -6.499 -0.998 6.148 1.00 77.38 94 TYR A N 1
ATOM 789 C CA . TYR A 1 94 ? -6.052 -2.384 6.315 1.00 77.38 94 TYR A CA 1
ATOM 790 C C . TYR A 1 94 ? -6.854 -3.366 5.463 1.00 77.38 94 TYR A C 1
ATOM 792 O O . TYR A 1 94 ? -6.259 -4.219 4.805 1.00 77.38 94 TYR A O 1
ATOM 800 N N . LYS A 1 95 ? -8.181 -3.214 5.412 1.00 80.88 95 LYS A N 1
ATOM 801 C CA . LYS A 1 95 ? -9.058 -4.009 4.543 1.00 80.88 95 LYS A CA 1
ATOM 802 C C . LYS A 1 95 ? -8.645 -3.911 3.073 1.00 80.88 95 LYS A C 1
ATOM 804 O O . LYS A 1 95 ? -8.578 -4.930 2.392 1.00 80.88 95 LYS A O 1
ATOM 809 N N . SER A 1 96 ? -8.346 -2.702 2.598 1.00 76.00 96 SER A N 1
ATOM 810 C CA . SER A 1 96 ? -7.924 -2.464 1.210 1.00 76.00 96 SER A CA 1
ATOM 811 C C . SER A 1 96 ? -6.587 -3.140 0.902 1.00 76.00 96 SER A C 1
ATOM 813 O O . SER A 1 96 ? -6.467 -3.834 -0.104 1.00 76.00 96 SER A O 1
ATOM 815 N N . ILE A 1 97 ? -5.615 -3.021 1.813 1.00 73.81 97 ILE A N 1
ATOM 816 C CA . ILE A 1 97 ? -4.311 -3.687 1.696 1.00 73.81 97 ILE A CA 1
ATOM 817 C C . ILE A 1 97 ? -4.475 -5.213 1.657 1.00 73.81 97 ILE A C 1
ATOM 819 O O . ILE A 1 97 ? -3.895 -5.870 0.798 1.00 73.81 97 ILE A O 1
ATOM 823 N N . LEU A 1 98 ? -5.280 -5.786 2.559 1.00 76.00 98 LEU A N 1
ATOM 824 C CA . LEU A 1 98 ? -5.579 -7.224 2.580 1.00 76.00 98 LEU A CA 1
ATOM 825 C C . LEU A 1 98 ? -6.229 -7.692 1.281 1.00 76.00 98 LEU A C 1
ATOM 827 O O . LEU A 1 98 ? -5.863 -8.738 0.757 1.00 76.00 98 LEU A O 1
ATOM 831 N N . GLN A 1 99 ? -7.160 -6.909 0.738 1.00 76.00 99 GLN A N 1
ATOM 832 C CA . GLN A 1 99 ? -7.819 -7.254 -0.512 1.00 76.00 99 GLN A CA 1
ATOM 833 C C . GLN A 1 99 ? -6.838 -7.295 -1.691 1.00 76.00 99 GLN A C 1
ATOM 835 O O . GLN A 1 99 ? -6.961 -8.188 -2.526 1.00 76.00 99 GLN A O 1
ATOM 840 N N . TRP A 1 100 ? -5.829 -6.419 -1.726 1.00 74.88 100 TRP A N 1
ATOM 841 C CA . TRP A 1 100 ? -4.747 -6.502 -2.714 1.00 74.88 100 TRP A CA 1
ATOM 842 C C . TRP A 1 100 ? -3.938 -7.795 -2.588 1.00 74.88 100 TRP A C 1
ATOM 844 O O . TRP A 1 100 ? -3.680 -8.445 -3.595 1.00 74.88 100 TRP A O 1
ATOM 854 N N . TYR A 1 101 ? -3.602 -8.217 -1.365 1.00 70.19 101 TYR A N 1
ATOM 855 C CA . TYR A 1 101 ? -2.898 -9.488 -1.137 1.00 70.19 101 TYR A CA 1
ATOM 856 C C . TYR A 1 101 ? -3.725 -10.727 -1.498 1.00 70.19 101 TYR A C 1
ATOM 858 O O . TYR A 1 101 ? -3.147 -11.768 -1.778 1.00 70.19 101 TYR A O 1
ATOM 866 N N . MET A 1 102 ? -5.056 -10.638 -1.465 1.00 74.38 102 MET A N 1
ATOM 867 C CA . MET A 1 102 ? -5.953 -11.741 -1.836 1.00 74.38 102 MET A CA 1
ATOM 868 C C . MET A 1 102 ? -6.226 -11.835 -3.340 1.00 74.38 102 MET A C 1
ATOM 870 O O . MET A 1 102 ? -6.739 -12.849 -3.803 1.00 74.38 102 MET A O 1
ATOM 874 N N . THR A 1 103 ? -5.997 -10.754 -4.084 1.00 77.31 103 THR A N 1
ATOM 875 C CA . THR A 1 103 ? -6.350 -10.657 -5.510 1.00 77.31 103 THR A CA 1
ATOM 876 C C . THR A 1 103 ? -5.124 -10.631 -6.417 1.00 77.31 103 THR A C 1
ATOM 878 O O . THR A 1 103 ? -5.285 -10.636 -7.631 1.00 77.31 103 THR A O 1
ATOM 881 N N . ASP A 1 104 ? -3.912 -10.593 -5.851 1.00 64.31 104 ASP A N 1
ATOM 882 C CA . ASP A 1 104 ? -2.652 -10.313 -6.559 1.00 64.31 104 ASP A CA 1
ATOM 883 C C . ASP A 1 104 ? -2.685 -9.005 -7.390 1.00 64.31 104 ASP A C 1
ATOM 885 O O . ASP A 1 104 ? -1.775 -8.717 -8.165 1.00 64.31 104 ASP A O 1
ATOM 889 N N . GLU A 1 105 ? -3.689 -8.146 -7.180 1.00 61.50 105 GLU A N 1
ATOM 890 C CA . GLU A 1 105 ? -3.868 -6.853 -7.851 1.00 61.50 105 GLU A CA 1
ATOM 891 C C . GLU A 1 105 ? -3.114 -5.730 -7.124 1.00 61.50 105 GLU A C 1
ATOM 893 O O . GLU A 1 105 ? -3.556 -4.579 -7.110 1.00 61.50 105 GLU A O 1
ATOM 898 N N . TYR A 1 106 ? -1.986 -6.034 -6.472 1.00 52.09 106 TYR A N 1
ATOM 899 C CA . TYR A 1 106 ? -1.196 -4.999 -5.810 1.00 52.09 106 TYR A CA 1
ATOM 900 C C . TYR A 1 106 ? -0.600 -4.039 -6.846 1.00 52.09 106 TYR A C 1
ATOM 902 O O . TYR A 1 106 ? 0.516 -4.199 -7.335 1.00 52.09 106 TYR A O 1
ATOM 910 N N . THR A 1 107 ? -1.342 -2.983 -7.145 1.00 55.75 107 THR A N 1
ATOM 911 C CA . THR A 1 107 ? -0.798 -1.733 -7.653 1.00 55.75 107 THR A CA 1
ATOM 912 C C . THR A 1 107 ? -0.439 -0.886 -6.450 1.00 55.75 107 THR A C 1
ATOM 914 O O . THR A 1 107 ? -1.315 -0.558 -5.647 1.00 55.75 107 THR A O 1
ATOM 917 N N . GLN A 1 108 ? 0.837 -0.525 -6.309 1.00 57.50 108 GLN A N 1
ATOM 918 C CA . GLN A 1 108 ? 1.265 0.452 -5.314 1.00 57.50 108 GLN A CA 1
ATOM 919 C C . GLN A 1 108 ? 0.552 1.780 -5.601 1.00 57.50 108 GLN A C 1
ATOM 921 O O . GLN A 1 108 ? 0.995 2.577 -6.426 1.00 57.50 108 GLN A O 1
ATOM 926 N N . ARG A 1 109 ? -0.594 1.994 -4.950 1.00 61.91 109 ARG A N 1
ATOM 927 C CA . ARG A 1 109 ? -1.372 3.217 -5.090 1.00 61.91 109 ARG A CA 1
ATOM 928 C C . ARG A 1 109 ? -0.663 4.308 -4.307 1.00 61.91 109 ARG A C 1
ATOM 930 O O . ARG A 1 109 ? -0.623 4.288 -3.078 1.00 61.91 109 ARG A O 1
ATOM 937 N N . ASP A 1 110 ? -0.025 5.224 -5.022 1.00 74.06 110 ASP A N 1
ATOM 938 C CA . ASP A 1 110 ? 0.590 6.391 -4.409 1.00 74.06 110 ASP A CA 1
ATOM 939 C C . ASP A 1 110 ? -0.449 7.508 -4.315 1.00 74.06 110 ASP A C 1
ATOM 941 O O . ASP A 1 110 ? -0.492 8.403 -5.157 1.00 74.06 110 ASP A O 1
ATOM 945 N N . ASP A 1 111 ? -1.301 7.441 -3.286 1.00 79.50 111 ASP A N 1
ATOM 946 C CA . ASP A 1 111 ? -2.389 8.405 -3.052 1.00 79.50 111 ASP A CA 1
ATOM 947 C C . ASP A 1 111 ? -1.886 9.862 -3.041 1.00 79.50 111 ASP A C 1
ATOM 949 O O . ASP A 1 111 ? -2.621 10.791 -3.378 1.00 79.50 111 ASP A O 1
ATOM 953 N N . VAL A 1 112 ? -0.615 10.082 -2.673 1.00 84.50 112 VAL A N 1
ATOM 954 C CA . VAL A 1 112 ? 0.013 11.408 -2.689 1.00 84.50 112 VAL A CA 1
ATOM 955 C C . VAL A 1 112 ? 0.267 11.869 -4.122 1.00 84.50 112 VAL A C 1
ATOM 957 O O . VAL A 1 112 ? -0.066 13.008 -4.448 1.00 84.50 112 VAL A O 1
ATOM 960 N N . LEU A 1 113 ? 0.827 11.016 -4.984 1.00 85.44 113 LEU A N 1
ATOM 961 C CA . LEU A 1 113 ? 0.995 11.343 -6.404 1.00 85.44 113 LEU A CA 1
ATOM 962 C C . LEU A 1 113 ? -0.365 11.475 -7.096 1.00 85.44 113 LEU A C 1
ATOM 964 O O . LEU A 1 113 ? -0.574 12.454 -7.809 1.00 85.44 113 LEU A O 1
ATOM 968 N N . GLU A 1 114 ? -1.309 10.569 -6.830 1.00 87.31 114 GLU A N 1
ATOM 969 C CA . GLU A 1 114 ? -2.669 10.630 -7.384 1.00 87.31 114 GLU A CA 1
ATOM 970 C C . GLU A 1 114 ? -3.347 11.961 -7.029 1.00 87.31 114 GLU A C 1
ATOM 972 O O . GLU A 1 114 ? -3.892 12.641 -7.900 1.00 87.31 114 GLU A O 1
ATOM 977 N N . PHE A 1 115 ? -3.231 12.398 -5.771 1.00 88.00 115 PHE A N 1
ATOM 978 C CA . PHE A 1 115 ? -3.723 13.702 -5.341 1.00 88.00 115 PHE A CA 1
ATOM 979 C C . PHE A 1 115 ? -2.988 14.862 -6.027 1.00 88.00 115 PHE A C 1
ATOM 981 O O . PHE A 1 115 ? -3.622 15.803 -6.511 1.00 88.00 115 PHE A O 1
ATOM 988 N N . ILE A 1 116 ? -1.652 14.832 -6.090 1.00 89.00 116 ILE A N 1
ATOM 989 C CA . ILE A 1 116 ? -0.857 15.914 -6.692 1.00 89.00 116 ILE A CA 1
ATOM 990 C C . ILE A 1 116 ? -1.184 16.090 -8.177 1.00 89.00 116 ILE A C 1
ATOM 992 O O . ILE A 1 116 ? -1.293 17.224 -8.649 1.00 89.00 116 ILE A O 1
ATOM 996 N N . PHE A 1 117 ? -1.375 14.986 -8.894 1.00 87.88 117 PHE A N 1
ATOM 997 C CA . PHE A 1 117 ? -1.597 14.965 -10.336 1.00 87.88 117 PHE A CA 1
ATOM 998 C C . PHE A 1 117 ? -3.075 14.913 -10.741 1.00 87.88 117 PHE A C 1
ATOM 1000 O O . PHE A 1 117 ? -3.376 14.800 -11.927 1.00 87.88 117 PHE A O 1
ATOM 1007 N N . GLN A 1 118 ? -4.001 15.088 -9.795 1.00 88.50 118 GLN A N 1
ATOM 1008 C CA . GLN A 1 118 ? -5.437 15.110 -10.063 1.00 88.50 118 GLN A CA 1
ATOM 1009 C C . GLN A 1 118 ? -5.812 16.212 -11.078 1.00 88.50 118 GLN A C 1
ATOM 1011 O O . GLN A 1 118 ? -5.665 17.405 -10.806 1.00 88.50 118 GLN A O 1
ATOM 1016 N N . ASN A 1 119 ? -6.331 15.824 -12.249 1.00 84.81 119 ASN A N 1
ATOM 1017 C CA . ASN A 1 119 ? -6.485 16.685 -13.438 1.00 84.81 119 ASN A CA 1
ATOM 1018 C C . ASN A 1 119 ? -7.141 18.057 -13.197 1.00 84.81 119 ASN A C 1
ATOM 1020 O O . ASN A 1 119 ? -6.729 19.057 -13.778 1.00 84.81 119 ASN A O 1
ATOM 1024 N N . ASN A 1 120 ? -8.157 18.125 -12.340 1.00 87.44 120 ASN A N 1
ATOM 1025 C CA . ASN A 1 120 ? -8.909 19.351 -12.060 1.00 87.44 120 ASN A CA 1
ATOM 1026 C C . ASN A 1 120 ? -8.141 20.377 -11.205 1.00 87.44 120 ASN A C 1
ATOM 1028 O O . ASN A 1 120 ? -8.485 21.557 -11.229 1.00 87.44 120 ASN A O 1
ATOM 1032 N N . ILE A 1 121 ? -7.131 19.952 -10.442 1.00 88.19 121 ILE A N 1
ATOM 1033 C CA . ILE A 1 121 ? -6.408 20.804 -9.478 1.00 88.19 121 ILE A CA 1
ATOM 1034 C C . ILE A 1 121 ? -4.882 20.678 -9.564 1.00 88.19 121 ILE A C 1
ATOM 1036 O O . ILE A 1 121 ? -4.162 21.354 -8.828 1.00 88.19 121 ILE A O 1
ATOM 1040 N N . LYS A 1 122 ? -4.379 19.869 -10.497 1.00 87.56 122 LYS A N 1
ATOM 1041 C CA . LYS A 1 122 ? -2.968 19.524 -10.693 1.00 87.56 122 LYS A CA 1
ATOM 1042 C C . LYS A 1 122 ? -2.015 20.711 -10.619 1.00 87.56 122 LYS A C 1
ATOM 1044 O O . LYS A 1 122 ? -1.061 20.694 -9.849 1.00 87.56 122 LYS A O 1
ATOM 1049 N N . MET A 1 123 ? -2.289 21.779 -11.372 1.00 86.69 123 MET A N 1
ATOM 1050 C CA . MET A 1 123 ? -1.432 22.973 -11.393 1.00 86.69 123 MET A CA 1
ATOM 1051 C C . MET A 1 123 ? -1.305 23.611 -9.997 1.00 86.69 123 MET A C 1
ATOM 1053 O O . MET A 1 123 ? -0.221 24.029 -9.586 1.00 86.69 123 MET A O 1
ATOM 1057 N N . GLN A 1 124 ? -2.409 23.666 -9.249 1.00 87.75 124 GLN A N 1
ATOM 1058 C CA . GLN A 1 124 ? -2.431 24.218 -7.898 1.00 87.75 124 GLN A CA 1
ATOM 1059 C C . GLN A 1 124 ? -1.706 23.299 -6.908 1.00 87.75 124 GLN A C 1
ATOM 1061 O O . GLN A 1 124 ? -0.945 23.784 -6.068 1.00 87.75 124 GLN A O 1
ATOM 1066 N N . ASN A 1 125 ? -1.901 21.986 -7.022 1.00 90.62 125 ASN A N 1
ATOM 1067 C CA . ASN A 1 125 ? -1.263 21.009 -6.145 1.00 90.62 125 ASN A CA 1
ATOM 1068 C C . ASN A 1 125 ? 0.248 20.930 -6.368 1.00 90.62 125 ASN A C 1
ATOM 1070 O O . ASN A 1 125 ? 1.000 20.967 -5.396 1.00 90.62 125 ASN A O 1
ATOM 1074 N N . LEU A 1 126 ? 0.705 20.938 -7.621 1.00 89.44 126 LEU A N 1
ATOM 1075 C CA . LEU A 1 126 ? 2.127 21.019 -7.956 1.00 89.44 126 LEU A CA 1
ATOM 1076 C C . LEU A 1 126 ? 2.763 22.298 -7.412 1.00 89.44 126 LEU A C 1
ATOM 1078 O O . LEU A 1 126 ? 3.825 22.246 -6.795 1.00 89.44 126 LEU A O 1
ATOM 1082 N N . LYS A 1 127 ? 2.088 23.445 -7.553 1.00 87.31 127 LYS A N 1
ATOM 1083 C CA . LYS A 1 127 ? 2.556 24.707 -6.968 1.00 87.31 127 LYS A CA 1
ATOM 1084 C C . LYS A 1 127 ? 2.707 24.600 -5.447 1.00 87.31 127 LYS A C 1
ATOM 1086 O O . LYS A 1 127 ? 3.727 25.021 -4.905 1.00 87.31 127 LYS A O 1
ATOM 1091 N N . ASN A 1 128 ? 1.733 24.004 -4.764 1.00 87.00 128 ASN A N 1
ATOM 1092 C CA . ASN A 1 128 ? 1.792 23.787 -3.319 1.00 87.00 128 ASN A CA 1
ATOM 1093 C C . ASN A 1 128 ? 2.922 22.816 -2.925 1.00 87.00 128 ASN A C 1
ATOM 1095 O O . ASN A 1 128 ? 3.652 23.092 -1.974 1.00 87.00 128 ASN A O 1
ATOM 1099 N N . ALA A 1 129 ? 3.116 21.725 -3.670 1.00 89.06 129 ALA A N 1
ATOM 1100 C CA . ALA A 1 129 ? 4.212 20.781 -3.457 1.00 89.06 129 ALA A CA 1
ATOM 1101 C C . ALA A 1 129 ? 5.584 21.457 -3.634 1.00 89.06 129 ALA A C 1
ATOM 1103 O O . ALA A 1 129 ? 6.467 21.303 -2.794 1.00 89.06 129 ALA A O 1
ATOM 1104 N N . MET A 1 130 ? 5.749 22.301 -4.659 1.00 85.44 130 MET A N 1
ATOM 1105 C CA . MET A 1 130 ? 6.968 23.097 -4.853 1.00 85.44 130 MET A CA 1
ATOM 1106 C C . MET A 1 130 ? 7.238 24.051 -3.683 1.00 85.44 130 MET A C 1
ATOM 1108 O O . MET A 1 130 ? 8.389 24.182 -3.260 1.00 85.44 130 MET A O 1
ATOM 1112 N N . ILE A 1 131 ? 6.198 24.709 -3.154 1.00 83.25 131 ILE A N 1
ATOM 1113 C CA . ILE A 1 131 ? 6.300 25.584 -1.973 1.00 83.25 131 ILE A CA 1
ATOM 1114 C C . ILE A 1 131 ? 6.763 24.779 -0.751 1.00 83.25 131 ILE A C 1
ATOM 1116 O O . ILE A 1 131 ? 7.647 25.223 -0.016 1.00 83.25 131 ILE A O 1
ATOM 1120 N N . LEU A 1 132 ? 6.201 23.584 -0.547 1.00 85.25 132 LEU A N 1
ATOM 1121 C CA . LEU A 1 132 ? 6.574 22.691 0.552 1.00 85.25 132 LEU A CA 1
ATOM 1122 C C . LEU A 1 132 ? 8.020 22.182 0.416 1.00 85.25 132 LEU A C 1
ATOM 1124 O O . LEU A 1 132 ? 8.737 22.123 1.416 1.00 85.25 132 LEU A O 1
ATOM 1128 N N . TYR A 1 133 ? 8.479 21.889 -0.803 1.00 84.00 133 TYR A N 1
ATOM 1129 C CA . TYR A 1 133 ? 9.822 21.366 -1.056 1.00 84.00 133 TYR A CA 1
ATOM 1130 C C . TYR A 1 133 ? 10.944 22.419 -0.938 1.00 84.00 133 TYR A C 1
ATOM 1132 O O . TYR A 1 133 ? 11.940 22.187 -0.253 1.00 84.00 133 TYR A O 1
ATOM 1140 N N . ARG A 1 134 ? 10.805 23.590 -1.583 1.00 74.25 134 ARG A N 1
ATOM 1141 C CA . ARG A 1 134 ? 11.925 24.518 -1.888 1.00 74.25 134 ARG A CA 1
ATOM 1142 C C . ARG A 1 134 ? 12.561 25.278 -0.716 1.00 74.25 134 ARG A C 1
ATOM 1144 O O . ARG A 1 134 ? 13.615 25.865 -0.910 1.00 74.25 134 ARG A O 1
ATOM 1151 N N . TYR A 1 135 ? 11.922 25.339 0.445 1.00 58.78 135 TYR A N 1
ATOM 1152 C CA . TYR A 1 135 ? 12.345 26.071 1.651 1.00 58.78 135 TYR A CA 1
ATOM 1153 C C . TYR A 1 135 ? 13.313 27.266 1.500 1.00 58.78 135 TYR A C 1
ATOM 1155 O O . TYR A 1 135 ? 14.532 27.136 1.577 1.00 58.78 135 TYR A O 1
ATOM 1163 N N . ASN A 1 136 ? 12.735 28.470 1.514 1.00 51.03 136 ASN A N 1
ATOM 1164 C CA . ASN A 1 136 ? 13.257 29.573 2.321 1.00 51.03 136 ASN A CA 1
ATOM 1165 C C . ASN A 1 136 ? 12.109 30.535 2.715 1.00 51.03 136 ASN A C 1
ATOM 1167 O O . ASN A 1 136 ? 11.557 31.247 1.887 1.00 51.03 136 ASN A O 1
ATOM 1171 N N . LYS A 1 137 ? 11.784 30.559 4.017 1.00 51.09 137 LYS A N 1
ATOM 1172 C CA . LYS A 1 137 ? 11.101 31.622 4.794 1.00 51.09 137 LYS A CA 1
ATOM 1173 C C . LYS A 1 137 ? 9.576 31.836 4.869 1.00 51.09 137 LYS A C 1
ATOM 1175 O O . LYS A 1 137 ? 9.221 32.552 5.796 1.00 51.09 137 LYS A O 1
ATOM 1180 N N . ASN A 1 138 ? 8.655 31.251 4.097 1.00 55.47 138 ASN A N 1
ATOM 1181 C CA . ASN A 1 138 ? 7.251 31.725 4.180 1.00 55.47 138 ASN A CA 1
ATOM 1182 C C . ASN A 1 138 ? 6.154 30.648 4.314 1.00 55.47 138 ASN A C 1
ATOM 1184 O O . ASN A 1 138 ? 5.420 30.361 3.374 1.00 55.47 138 ASN A O 1
ATOM 1188 N N . LYS A 1 139 ? 5.900 30.191 5.555 1.00 61.12 139 LYS A N 1
ATOM 1189 C CA . LYS A 1 139 ? 4.579 29.641 5.960 1.00 61.12 139 LYS A CA 1
ATOM 1190 C C . LYS A 1 139 ? 3.425 30.582 5.558 1.00 61.12 139 LYS A C 1
ATOM 1192 O O . LYS A 1 139 ? 2.306 30.133 5.349 1.00 61.12 139 LYS A O 1
ATOM 1197 N N . SER A 1 140 ? 3.700 31.882 5.435 1.00 64.12 140 SER A N 1
ATOM 1198 C CA . SER A 1 140 ? 2.743 32.929 5.058 1.00 64.12 140 SER A CA 1
ATOM 1199 C C . SER A 1 140 ? 2.097 32.748 3.676 1.00 64.12 140 SER A C 1
ATOM 1201 O O . SER A 1 140 ? 1.041 33.335 3.439 1.00 64.12 140 SER A O 1
ATOM 1203 N N . GLU A 1 141 ? 2.661 31.920 2.789 1.00 64.69 141 GLU A N 1
ATOM 1204 C CA . GLU A 1 141 ? 2.034 31.544 1.510 1.00 64.69 141 GLU A CA 1
ATOM 1205 C C . GLU A 1 141 ? 0.961 30.456 1.678 1.00 64.69 141 GLU A C 1
ATOM 1207 O O . GLU A 1 141 ? 0.020 30.377 0.891 1.00 64.69 141 GLU A O 1
ATOM 1212 N N . LEU A 1 142 ? 1.038 29.675 2.760 1.00 69.00 142 LEU A N 1
ATOM 1213 C CA . LEU A 1 142 ? 0.095 28.620 3.127 1.00 69.00 142 LEU A CA 1
ATOM 1214 C C . LEU A 1 142 ? -0.751 29.067 4.326 1.00 69.00 142 LEU A C 1
ATOM 1216 O O . LEU A 1 142 ? -0.717 28.477 5.407 1.00 69.00 142 LEU A O 1
ATOM 1220 N N . LYS A 1 143 ? -1.521 30.143 4.115 1.00 62.56 143 LYS A N 1
ATOM 1221 C CA . LYS A 1 143 ? -2.253 30.903 5.151 1.00 62.56 143 LYS A CA 1
ATOM 1222 C C . LYS A 1 143 ? -3.185 30.073 6.047 1.00 62.56 143 LYS A C 1
ATOM 1224 O O . LYS A 1 143 ? -3.498 30.515 7.147 1.00 62.56 143 LYS A O 1
ATOM 1229 N N . ASN A 1 144 ? -3.585 28.878 5.609 1.00 69.50 144 ASN A N 1
ATOM 1230 C CA . ASN A 1 144 ? -4.587 28.044 6.279 1.00 69.50 144 ASN A CA 1
ATOM 1231 C C . ASN A 1 144 ? -4.006 26.812 6.999 1.00 69.50 144 ASN A C 1
ATOM 1233 O O . ASN A 1 144 ? -4.770 26.006 7.523 1.00 69.50 144 ASN A O 1
ATOM 1237 N N . LEU A 1 145 ? -2.679 26.632 7.030 1.00 71.00 145 LEU A N 1
ATOM 1238 C CA . LEU A 1 145 ? -2.050 25.464 7.657 1.00 71.00 145 LEU A CA 1
ATOM 1239 C C . LEU A 1 145 ? -1.456 25.808 9.028 1.00 71.00 145 LEU A C 1
ATOM 1241 O O . LEU A 1 145 ? -0.628 26.712 9.180 1.00 71.00 145 LEU A O 1
ATOM 1245 N N . ASN A 1 146 ? -1.856 25.044 10.047 1.00 82.75 146 ASN A N 1
ATOM 1246 C CA . ASN A 1 146 ? -1.180 25.070 11.340 1.00 82.75 146 ASN A CA 1
ATOM 1247 C C . ASN A 1 146 ? 0.254 24.510 11.201 1.00 82.75 146 ASN A C 1
ATOM 1249 O O . ASN A 1 146 ? 0.612 23.896 10.195 1.00 82.75 146 ASN A O 1
ATOM 1253 N N . GLU A 1 147 ? 1.114 24.773 12.186 1.00 79.62 147 GLU A N 1
ATOM 1254 C CA . GLU A 1 147 ? 2.537 24.427 12.068 1.00 79.62 147 GLU A CA 1
ATOM 1255 C C . GLU A 1 147 ? 2.801 22.915 12.043 1.00 79.62 147 GLU A C 1
ATOM 1257 O O . GLU A 1 147 ? 3.719 22.462 11.362 1.00 79.62 147 GLU A O 1
ATOM 1262 N N . GLU A 1 148 ? 1.985 22.134 12.746 1.00 82.44 148 GLU A N 1
ATOM 1263 C CA . GLU A 1 148 ? 2.114 20.679 12.791 1.00 82.44 148 GLU A CA 1
ATOM 1264 C C . GLU A 1 148 ? 1.765 20.041 11.441 1.00 82.44 148 GLU A C 1
ATOM 1266 O O . GLU A 1 148 ? 2.568 19.296 10.880 1.00 82.44 148 GLU A O 1
ATOM 1271 N N . ASN A 1 149 ? 0.609 20.391 10.876 1.00 83.31 149 ASN A N 1
ATOM 1272 C CA . ASN A 1 149 ? 0.169 19.914 9.567 1.00 83.31 149 ASN A CA 1
ATOM 1273 C C . ASN A 1 149 ? 1.130 20.364 8.469 1.00 83.31 149 ASN A C 1
ATOM 1275 O O . ASN A 1 149 ? 1.405 19.608 7.543 1.00 83.31 149 ASN A O 1
ATOM 1279 N N . TYR A 1 150 ? 1.686 21.569 8.593 1.00 82.25 150 TYR A N 1
ATOM 1280 C CA . TYR A 1 150 ? 2.718 22.052 7.686 1.00 82.25 150 TYR A CA 1
ATOM 1281 C C . TYR A 1 150 ? 3.987 21.189 7.730 1.00 82.25 150 TYR A C 1
ATOM 1283 O O . TYR A 1 150 ? 4.484 20.801 6.675 1.00 82.25 150 TYR A O 1
ATOM 1291 N N . LYS A 1 151 ? 4.490 20.840 8.925 1.00 82.62 151 LYS A N 1
ATOM 1292 C CA . LYS A 1 151 ? 5.656 19.949 9.070 1.00 82.62 151 LYS A CA 1
ATOM 1293 C C . LYS A 1 151 ? 5.382 18.564 8.485 1.00 82.62 151 LYS A C 1
ATOM 1295 O O . LYS A 1 151 ? 6.210 18.074 7.727 1.00 82.62 151 LYS A O 1
ATOM 1300 N N . LYS A 1 152 ? 4.212 17.979 8.766 1.00 85.75 152 LYS A N 1
ATOM 1301 C CA . LYS A 1 152 ? 3.803 16.674 8.214 1.00 85.75 152 LYS A CA 1
ATOM 1302 C C . LYS A 1 152 ? 3.711 16.700 6.688 1.00 85.75 152 LYS A C 1
ATOM 1304 O O . LYS A 1 152 ? 4.296 15.856 6.024 1.00 85.75 152 LYS A O 1
ATOM 1309 N N . ALA A 1 153 ? 3.025 17.693 6.122 1.00 85.31 153 ALA A N 1
ATOM 1310 C CA . ALA A 1 153 ? 2.891 17.830 4.673 1.00 85.31 153 ALA A CA 1
ATOM 1311 C C . ALA A 1 153 ? 4.251 18.033 3.995 1.00 85.31 153 ALA A C 1
ATOM 1313 O O . ALA A 1 153 ? 4.516 17.448 2.950 1.00 85.31 153 ALA A O 1
ATOM 1314 N N . LYS A 1 154 ? 5.133 18.830 4.605 1.00 85.50 154 LYS A N 1
ATOM 1315 C CA . LYS A 1 154 ? 6.498 19.021 4.117 1.00 85.50 154 LYS A CA 1
ATOM 1316 C C . LYS A 1 154 ? 7.263 17.701 4.056 1.00 85.50 154 LYS A C 1
ATOM 1318 O O . LYS A 1 154 ? 7.860 17.411 3.027 1.00 85.50 154 LYS A O 1
ATOM 1323 N N . ASP A 1 155 ? 7.240 16.937 5.141 1.00 85.56 155 ASP A N 1
ATOM 1324 C CA . ASP A 1 155 ? 7.945 15.660 5.257 1.00 85.56 155 ASP A CA 1
ATOM 1325 C C . ASP A 1 155 ? 7.486 14.671 4.173 1.00 85.56 155 ASP A C 1
ATOM 1327 O O . ASP A 1 155 ? 8.297 14.136 3.417 1.00 85.56 155 ASP A O 1
ATOM 1331 N N . ILE A 1 156 ? 6.166 14.556 3.985 1.00 87.81 156 ILE A N 1
ATOM 1332 C CA . ILE A 1 156 ? 5.559 13.743 2.922 1.00 87.81 156 ILE A CA 1
ATOM 1333 C C . ILE A 1 156 ? 6.054 14.180 1.535 1.00 87.81 156 ILE A C 1
ATOM 1335 O O . ILE A 1 156 ? 6.490 13.346 0.742 1.00 87.81 156 ILE A O 1
ATOM 1339 N N . ILE A 1 157 ? 6.021 15.483 1.231 1.00 89.50 157 ILE A N 1
ATOM 1340 C CA . ILE A 1 157 ? 6.463 15.998 -0.074 1.00 89.50 157 ILE A CA 1
ATOM 1341 C C . ILE A 1 157 ? 7.964 15.798 -0.288 1.00 89.50 157 ILE A C 1
ATOM 1343 O O . ILE A 1 157 ? 8.376 15.490 -1.402 1.00 89.50 157 ILE A O 1
ATOM 1347 N N . GLN A 1 158 ? 8.790 15.938 0.751 1.00 85.69 158 GLN A N 1
ATOM 1348 C CA . GLN A 1 158 ? 10.226 15.672 0.650 1.00 85.69 158 GLN A CA 1
ATOM 1349 C C . GLN A 1 158 ? 10.500 14.210 0.297 1.00 85.69 158 GLN A C 1
ATOM 1351 O O . GLN A 1 158 ? 11.318 13.950 -0.583 1.00 85.69 158 GLN A O 1
ATOM 1356 N N . HIS A 1 159 ? 9.778 13.274 0.916 1.00 87.12 159 HIS A N 1
ATOM 1357 C CA . HIS A 1 159 ? 9.881 11.851 0.596 1.00 87.12 159 HIS A CA 1
ATOM 1358 C C . HIS A 1 159 ? 9.388 11.504 -0.813 1.00 87.12 159 HIS A C 1
ATOM 1360 O O . HIS A 1 159 ? 9.930 10.593 -1.431 1.00 87.12 159 HIS A O 1
ATOM 1366 N N . LYS A 1 160 ? 8.389 12.225 -1.334 1.00 88.31 160 LYS A N 1
ATOM 1367 C CA . LYS A 1 160 ? 7.805 11.983 -2.665 1.00 88.31 160 LYS A CA 1
ATOM 1368 C C . LYS A 1 160 ? 8.436 12.793 -3.795 1.00 88.31 160 LYS A C 1
ATOM 1370 O O . LYS A 1 160 ? 8.045 12.622 -4.944 1.00 88.31 160 LYS A O 1
ATOM 1375 N N . TRP A 1 161 ? 9.393 13.674 -3.505 1.00 87.69 161 TRP A N 1
ATOM 1376 C CA . TRP A 1 161 ? 9.886 14.639 -4.490 1.00 87.69 161 TRP A CA 1
ATOM 1377 C C . TRP A 1 161 ? 10.490 13.993 -5.739 1.00 87.69 161 TRP A C 1
ATOM 1379 O O . TRP A 1 161 ? 10.185 14.433 -6.844 1.00 87.69 161 TRP A O 1
ATOM 1389 N N . SER A 1 162 ? 11.292 12.936 -5.579 1.00 81.94 162 SER A N 1
ATOM 1390 C CA . SER A 1 162 ? 11.865 12.213 -6.720 1.00 81.94 162 SER A CA 1
ATOM 1391 C C . SER A 1 162 ? 10.773 11.650 -7.627 1.00 81.94 162 SER A C 1
ATOM 1393 O O . SER A 1 162 ? 10.796 11.913 -8.823 1.00 81.94 162 SER A O 1
ATOM 1395 N N . ASN A 1 163 ? 9.758 10.999 -7.051 1.00 85.75 163 ASN A N 1
ATOM 1396 C CA . ASN A 1 163 ? 8.629 10.456 -7.804 1.00 85.75 163 ASN A CA 1
ATOM 1397 C C . ASN A 1 163 ? 7.797 11.552 -8.490 1.00 85.75 163 ASN A C 1
ATOM 1399 O O . ASN A 1 163 ? 7.337 11.370 -9.611 1.00 85.75 163 ASN A O 1
ATOM 1403 N N . ILE A 1 164 ? 7.613 12.713 -7.844 1.00 85.56 164 ILE A N 1
ATOM 1404 C CA . ILE A 1 164 ? 6.945 13.870 -8.464 1.00 85.56 164 ILE A CA 1
ATOM 1405 C C . ILE A 1 164 ? 7.744 14.345 -9.685 1.00 85.56 164 ILE A C 1
ATOM 1407 O O . ILE A 1 164 ? 7.156 14.640 -10.724 1.00 85.56 164 ILE A O 1
ATOM 1411 N N . CYS A 1 165 ? 9.073 14.433 -9.574 1.00 81.06 165 CYS A N 1
ATOM 1412 C CA . CYS A 1 165 ? 9.937 14.813 -10.690 1.00 81.06 165 CYS A CA 1
ATOM 1413 C C . CYS A 1 165 ? 9.899 13.787 -11.825 1.00 81.06 165 CYS A C 1
ATOM 1415 O O . CYS A 1 165 ? 9.748 14.196 -12.972 1.00 81.06 165 CYS A O 1
ATOM 1417 N N . GLU A 1 166 ? 10.002 12.494 -11.511 1.00 81.94 166 GLU A N 1
ATOM 1418 C CA . GLU A 1 166 ? 9.887 11.400 -12.483 1.00 81.94 166 GLU A CA 1
ATOM 1419 C C . GLU A 1 166 ? 8.567 11.495 -13.248 1.00 81.94 166 GLU A C 1
ATOM 1421 O O . GLU A 1 166 ? 8.591 11.597 -14.469 1.00 81.94 166 GLU A O 1
ATOM 1426 N N . TYR A 1 167 ? 7.438 11.621 -12.546 1.00 83.75 167 TYR A N 1
ATOM 1427 C CA . TYR A 1 167 ? 6.121 11.724 -13.176 1.00 83.75 167 TYR A CA 1
ATOM 1428 C C . TYR A 1 167 ? 5.998 12.943 -14.107 1.00 83.75 167 TYR A C 1
ATOM 1430 O O . TYR A 1 167 ? 5.459 12.839 -15.205 1.00 83.75 167 TYR A O 1
ATOM 1438 N N . ILE A 1 168 ? 6.502 14.118 -13.698 1.00 82.12 168 ILE A N 1
ATOM 1439 C CA . ILE A 1 168 ? 6.483 15.327 -14.548 1.00 82.12 168 ILE A CA 1
ATOM 1440 C C . ILE A 1 168 ? 7.321 15.118 -15.809 1.00 82.12 168 ILE A C 1
ATOM 1442 O O . ILE A 1 168 ? 6.943 15.581 -16.883 1.00 82.12 168 ILE A O 1
ATOM 1446 N N . ILE A 1 169 ? 8.479 14.477 -15.668 1.00 74.56 169 ILE A N 1
ATOM 1447 C CA . ILE A 1 169 ? 9.395 14.213 -16.775 1.00 74.56 169 ILE A CA 1
ATOM 1448 C C . ILE A 1 169 ? 8.778 13.199 -17.743 1.00 74.56 169 ILE A C 1
ATOM 1450 O O . ILE A 1 169 ? 8.800 13.430 -18.950 1.00 74.56 169 ILE A O 1
ATOM 1454 N N . GLU A 1 170 ? 8.202 12.116 -17.224 1.00 77.62 170 GLU A N 1
ATOM 1455 C CA . GLU A 1 170 ? 7.493 11.111 -18.017 1.00 77.62 170 GLU A CA 1
ATOM 1456 C C . GLU A 1 170 ? 6.333 11.737 -18.782 1.00 77.62 170 GLU A C 1
ATOM 1458 O O . GLU A 1 170 ? 6.311 11.664 -20.005 1.00 77.62 170 GLU A O 1
ATOM 1463 N N . GLU A 1 171 ? 5.445 12.461 -18.100 1.00 78.75 171 GLU A N 1
ATOM 1464 C CA . GLU A 1 171 ? 4.316 13.132 -18.745 1.00 78.75 171 GLU A CA 1
ATOM 1465 C C . GLU A 1 171 ? 4.768 14.166 -19.785 1.00 78.75 171 GLU A C 1
ATOM 1467 O O . GLU A 1 171 ? 4.161 14.295 -20.853 1.00 78.75 171 GLU A O 1
ATOM 1472 N N . PHE A 1 172 ? 5.836 14.918 -19.491 1.00 76.75 172 PHE A N 1
ATOM 1473 C CA . PHE A 1 172 ? 6.418 15.842 -20.455 1.00 76.75 172 PHE A CA 1
ATOM 1474 C C . PHE A 1 172 ? 6.820 15.086 -21.718 1.00 76.75 172 PHE A C 1
ATOM 1476 O O . PHE A 1 172 ? 6.388 15.478 -22.797 1.00 76.75 172 PHE A O 1
ATOM 1483 N N . PHE A 1 173 ? 7.575 13.993 -21.612 1.00 71.81 173 PHE A N 1
ATOM 1484 C CA . PHE A 1 173 ? 8.010 13.231 -22.783 1.00 71.81 173 PHE A CA 1
ATOM 1485 C C . PHE A 1 173 ? 6.885 12.489 -23.495 1.00 71.81 173 PHE A C 1
ATOM 1487 O O . PHE A 1 173 ? 6.869 12.499 -24.725 1.00 71.81 173 PHE A O 1
ATOM 1494 N N . ASP A 1 174 ? 5.913 11.950 -22.767 1.00 78.25 174 ASP A N 1
ATOM 1495 C CA . ASP A 1 174 ? 4.721 11.326 -23.344 1.00 78.25 174 ASP A CA 1
ATOM 1496 C C . ASP A 1 174 ? 3.941 12.335 -24.209 1.00 78.25 174 ASP A C 1
ATOM 1498 O O . ASP A 1 174 ? 3.388 11.984 -25.248 1.00 78.25 174 ASP A O 1
ATOM 1502 N N . SER A 1 175 ? 3.966 13.630 -23.863 1.00 77.38 175 SER A N 1
ATOM 1503 C CA . SER A 1 175 ? 3.347 14.686 -24.683 1.00 77.38 175 SER A CA 1
ATOM 1504 C C . SER A 1 175 ? 4.076 14.996 -26.005 1.00 77.38 175 SER A C 1
ATOM 1506 O O . SER A 1 175 ? 3.516 15.672 -26.879 1.00 77.38 175 SER A O 1
ATOM 1508 N N . PHE A 1 176 ? 5.324 14.540 -26.155 1.00 71.56 176 PHE A N 1
ATOM 1509 C CA . PHE A 1 176 ? 6.137 14.691 -27.368 1.00 71.56 176 PHE A CA 1
ATOM 1510 C C . PHE A 1 176 ? 6.327 13.383 -28.134 1.00 71.56 176 PHE A C 1
ATOM 1512 O O . PHE A 1 176 ? 6.841 13.417 -29.254 1.00 71.56 176 PHE A O 1
ATOM 1519 N N . GLU A 1 177 ? 5.935 12.251 -27.559 1.00 74.19 177 GLU A N 1
ATOM 1520 C CA . GLU A 1 177 ? 5.999 10.962 -28.227 1.00 74.19 177 GLU A CA 1
ATOM 1521 C C . GLU A 1 177 ? 5.143 10.997 -29.501 1.00 74.19 177 GLU A C 1
ATOM 1523 O O . GLU A 1 177 ? 3.990 11.430 -29.480 1.00 74.19 177 GLU A O 1
ATOM 1528 N N . HIS A 1 178 ? 5.724 10.598 -30.634 1.00 72.88 178 HIS A N 1
ATOM 1529 C CA . HIS A 1 178 ? 5.098 10.644 -31.962 1.00 72.88 178 HIS A CA 1
ATOM 1530 C C . HIS A 1 178 ? 4.731 12.050 -32.465 1.00 72.88 178 HIS A C 1
ATOM 1532 O O . HIS A 1 178 ? 4.041 12.193 -33.476 1.00 72.88 178 HIS A O 1
ATOM 1538 N N . LYS A 1 179 ? 5.191 13.113 -31.795 1.00 77.44 179 LYS A N 1
ATOM 1539 C CA . LYS A 1 179 ? 4.936 14.481 -32.241 1.00 77.44 179 LYS A CA 1
ATOM 1540 C C . LYS A 1 179 ? 5.908 14.863 -33.349 1.00 77.44 179 LYS A C 1
ATOM 1542 O O . LYS A 1 179 ? 7.124 14.868 -33.149 1.00 77.44 179 LYS A O 1
ATOM 1547 N N . GLU A 1 180 ? 5.354 15.234 -34.496 1.00 81.56 180 GLU A N 1
ATOM 1548 C CA . GLU A 1 180 ? 6.116 15.750 -35.628 1.00 81.56 180 GLU A CA 1
ATOM 1549 C C . GLU A 1 180 ? 6.451 17.233 -35.431 1.00 81.56 180 GLU A C 1
ATOM 1551 O O . GLU A 1 180 ? 5.580 18.067 -35.167 1.00 81.56 180 GLU A O 1
ATOM 1556 N N . ILE A 1 181 ? 7.727 17.578 -35.577 1.00 77.00 181 ILE A N 1
ATOM 1557 C CA . ILE A 1 181 ? 8.221 18.953 -35.531 1.00 77.00 181 ILE A CA 1
ATOM 1558 C C . ILE A 1 181 ? 8.987 19.226 -36.820 1.00 77.00 181 ILE A C 1
ATOM 1560 O O . ILE A 1 181 ? 10.008 18.602 -37.092 1.00 77.00 181 ILE A O 1
ATOM 1564 N N . LYS A 1 182 ? 8.515 20.188 -37.614 1.00 79.25 182 LYS A N 1
ATOM 1565 C CA . LYS A 1 182 ? 9.189 20.599 -38.848 1.00 79.25 182 LYS A CA 1
ATOM 1566 C C . LYS A 1 182 ? 10.201 21.708 -38.563 1.00 79.25 182 LYS A C 1
ATOM 1568 O O . LYS A 1 182 ? 9.826 22.772 -38.070 1.00 79.25 182 LYS A O 1
ATOM 1573 N N . ILE A 1 183 ? 11.470 21.476 -38.893 1.00 75.38 183 ILE A N 1
ATOM 1574 C CA . ILE A 1 183 ? 12.547 22.471 -38.797 1.00 75.38 183 ILE A CA 1
ATOM 1575 C C . ILE A 1 183 ? 13.178 22.605 -40.185 1.00 75.38 183 ILE A C 1
ATOM 1577 O O . ILE A 1 183 ? 13.900 21.723 -40.645 1.00 75.38 183 ILE A O 1
ATOM 1581 N N . GLY A 1 184 ? 12.885 23.713 -40.871 1.00 79.50 184 GLY A N 1
ATOM 1582 C CA . GLY A 1 184 ? 13.227 23.865 -42.288 1.00 79.50 184 GLY A CA 1
ATOM 1583 C C . GLY A 1 184 ? 12.428 22.886 -43.155 1.00 79.50 184 GLY A C 1
ATOM 1584 O O . GLY A 1 184 ? 11.206 22.811 -43.024 1.00 79.50 184 GLY A O 1
ATOM 1585 N N . ASP A 1 185 ? 13.118 22.131 -44.010 1.00 83.00 185 ASP A N 1
ATOM 1586 C CA . ASP A 1 185 ? 12.511 21.124 -44.895 1.00 83.00 185 ASP A CA 1
ATOM 1587 C C . ASP A 1 185 ? 12.488 19.710 -44.295 1.00 83.00 185 ASP A C 1
ATOM 1589 O O . ASP A 1 185 ? 11.951 18.797 -44.912 1.00 83.00 185 ASP A O 1
ATOM 1593 N N . ILE A 1 186 ? 13.031 19.532 -43.087 1.00 71.69 186 ILE A N 1
ATOM 1594 C CA . ILE A 1 186 ? 13.146 18.232 -42.420 1.00 71.69 186 ILE A CA 1
ATOM 1595 C C . ILE A 1 186 ? 12.073 18.128 -41.333 1.00 71.69 186 ILE A C 1
ATOM 1597 O O . ILE A 1 186 ? 11.924 19.027 -40.495 1.00 71.69 186 ILE A O 1
ATOM 1601 N N . THR A 1 187 ? 11.331 17.024 -41.338 1.00 81.31 187 THR A N 1
ATOM 1602 C CA . THR A 1 187 ? 10.388 16.676 -40.270 1.00 81.31 187 THR A CA 1
ATOM 1603 C C . THR A 1 187 ? 11.103 15.803 -39.252 1.00 81.31 187 THR A C 1
ATOM 1605 O O . THR A 1 187 ? 11.778 14.854 -39.623 1.00 81.31 187 THR A O 1
ATOM 1608 N N . PHE A 1 188 ? 10.957 16.112 -37.971 1.00 75.88 188 PHE A N 1
ATOM 1609 C CA . PHE A 1 188 ? 11.498 15.323 -36.874 1.00 75.88 188 PHE A CA 1
ATOM 1610 C C . PHE A 1 188 ? 10.370 14.651 -36.095 1.00 75.88 188 PHE A C 1
ATOM 1612 O O . PHE A 1 188 ? 9.373 15.310 -35.811 1.00 75.88 188 PHE A O 1
ATOM 1619 N N . ILE A 1 189 ? 10.543 13.393 -35.685 1.00 77.50 189 ILE A N 1
ATOM 1620 C CA . ILE A 1 189 ? 9.645 12.704 -34.744 1.00 77.50 189 ILE A CA 1
ATOM 1621 C C . ILE A 1 189 ? 10.336 12.564 -33.393 1.00 77.50 189 ILE A C 1
ATOM 1623 O O . ILE A 1 189 ? 11.490 12.131 -33.313 1.00 77.50 189 ILE A O 1
ATOM 1627 N N . GLY A 1 190 ? 9.618 12.925 -32.330 1.00 69.06 190 GLY A N 1
ATOM 1628 C CA . GLY A 1 190 ? 10.005 12.592 -30.963 1.00 69.06 190 GLY A CA 1
ATOM 1629 C C . GLY A 1 190 ? 9.742 11.119 -30.659 1.00 69.06 190 GLY A C 1
ATOM 1630 O O . GLY A 1 190 ? 8.599 10.676 -30.746 1.00 69.06 190 GLY A O 1
ATOM 1631 N N . ASN A 1 191 ? 10.781 10.376 -30.276 1.00 66.31 191 ASN A N 1
ATOM 1632 C CA . ASN A 1 191 ? 10.655 8.992 -29.816 1.00 66.31 191 ASN A CA 1
ATOM 1633 C C . ASN A 1 191 ? 11.150 8.866 -28.375 1.00 66.31 19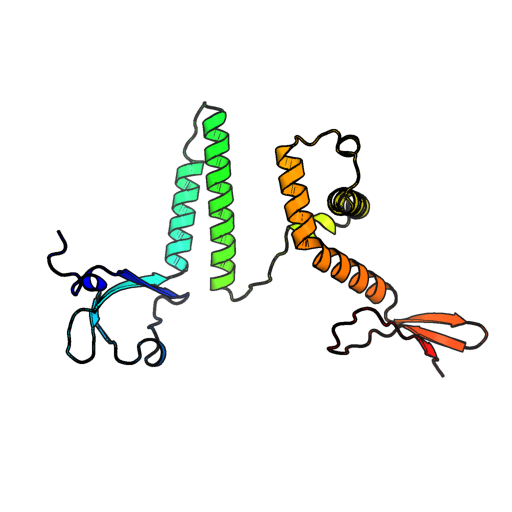1 ASN A C 1
ATOM 1635 O O . ASN A 1 191 ? 12.225 9.365 -28.027 1.00 66.31 191 ASN A O 1
ATOM 1639 N N . LYS A 1 192 ? 10.377 8.156 -27.548 1.00 62.44 192 LYS A N 1
ATOM 1640 C CA . LYS A 1 192 ? 10.791 7.747 -26.207 1.00 62.44 192 LYS A CA 1
ATOM 1641 C C . LYS A 1 192 ? 11.834 6.638 -26.353 1.00 62.44 192 LYS A C 1
ATOM 1643 O O . LYS A 1 192 ? 11.587 5.628 -27.004 1.00 62.44 192 LYS A O 1
ATOM 1648 N N . ILE A 1 193 ? 13.028 6.834 -25.799 1.00 58.44 193 ILE A N 1
ATOM 1649 C CA . ILE A 1 193 ? 14.063 5.795 -25.815 1.00 58.44 193 ILE A CA 1
ATOM 1650 C C . ILE A 1 193 ? 13.840 4.904 -24.597 1.00 58.44 193 ILE A C 1
ATOM 1652 O O . ILE A 1 193 ? 14.084 5.328 -23.469 1.00 58.44 193 ILE A O 1
ATOM 1656 N N . GLU A 1 194 ? 13.395 3.669 -24.821 1.00 54.62 194 GLU A N 1
ATOM 1657 C CA . GLU A 1 194 ? 13.363 2.616 -23.800 1.00 54.62 194 GLU A CA 1
ATOM 1658 C C . GLU A 1 194 ? 14.788 2.108 -23.511 1.00 54.62 194 GLU A C 1
ATOM 1660 O O . GLU A 1 194 ? 15.155 0.981 -23.838 1.00 54.62 194 GLU A O 1
ATOM 1665 N N . GLU A 1 195 ? 15.649 2.934 -22.918 1.00 45.38 195 GLU A N 1
ATOM 1666 C CA . GLU A 1 195 ? 16.888 2.432 -22.324 1.00 45.38 195 GLU A CA 1
ATOM 1667 C C . GLU A 1 195 ? 16.717 2.360 -20.806 1.00 45.38 195 GLU A C 1
ATOM 1669 O O . GLU A 1 195 ? 16.444 3.365 -20.160 1.00 45.38 195 GLU A O 1
ATOM 1674 N N . ASN A 1 196 ? 16.966 1.174 -20.230 1.00 45.47 196 ASN A N 1
ATOM 1675 C CA . ASN A 1 196 ? 17.122 0.870 -18.793 1.00 45.47 196 ASN A CA 1
ATOM 1676 C C . ASN A 1 196 ? 18.260 1.666 -18.100 1.00 45.47 196 ASN A C 1
ATOM 1678 O O . ASN A 1 196 ? 18.901 1.200 -17.155 1.00 45.47 196 ASN A O 1
ATOM 1682 N N . ARG A 1 197 ? 18.588 2.860 -18.590 1.00 41.91 197 ARG A N 1
ATOM 1683 C CA . ARG A 1 197 ? 19.540 3.778 -17.990 1.00 41.91 197 ARG A CA 1
ATOM 1684 C C . ARG A 1 197 ? 18.749 4.768 -17.159 1.00 41.91 197 ARG A C 1
ATOM 1686 O O . ARG A 1 197 ? 17.841 5.420 -17.647 1.00 41.91 197 ARG A O 1
ATOM 1693 N N . VAL A 1 198 ? 19.183 4.921 -15.918 1.00 41.09 198 VAL A N 1
ATOM 1694 C CA . VAL A 1 198 ? 18.676 5.791 -14.841 1.00 41.09 198 VAL A CA 1
ATOM 1695 C C . VAL A 1 198 ? 18.670 7.301 -15.205 1.00 41.09 198 VAL A C 1
ATOM 1697 O O . VAL A 1 198 ? 18.530 8.164 -14.351 1.00 41.09 198 VAL A O 1
ATOM 1700 N N . ASN A 1 199 ? 18.811 7.652 -16.485 1.00 43.00 199 ASN A N 1
ATOM 1701 C CA . ASN A 1 199 ? 18.716 9.002 -17.013 1.00 43.00 199 ASN A CA 1
ATOM 1702 C C . ASN A 1 199 ? 17.455 9.131 -17.874 1.00 43.00 199 ASN A C 1
ATOM 1704 O O . ASN A 1 199 ? 17.534 9.112 -19.102 1.00 43.00 199 ASN A O 1
ATOM 1708 N N . HIS A 1 200 ? 16.318 9.393 -17.228 1.00 46.53 200 HIS A N 1
ATOM 1709 C CA . HIS A 1 200 ? 15.100 9.941 -17.847 1.00 46.53 200 HIS A CA 1
ATOM 1710 C C . HIS A 1 200 ? 15.330 11.374 -18.392 1.00 46.53 200 HIS A C 1
ATOM 1712 O O . HIS A 1 200 ? 14.491 12.245 -18.245 1.00 46.53 200 HIS A O 1
ATOM 1718 N N . GLY A 1 201 ? 16.508 11.689 -18.936 1.00 45.50 201 GLY A N 1
ATOM 1719 C CA . GLY A 1 201 ? 16.945 13.052 -19.259 1.00 45.50 201 GLY A CA 1
ATOM 1720 C C . GLY A 1 201 ? 17.319 13.268 -20.721 1.00 45.50 201 GLY A C 1
ATOM 1721 O O . GLY A 1 201 ? 17.839 14.331 -21.051 1.00 45.50 201 GLY A O 1
ATOM 1722 N N . VAL A 1 202 ? 17.108 12.279 -21.594 1.00 48.50 202 VAL A N 1
ATOM 1723 C CA . VAL A 1 202 ? 17.514 12.363 -23.002 1.00 48.50 202 VAL A CA 1
ATOM 1724 C C . VAL A 1 202 ? 16.320 12.049 -23.898 1.00 48.50 202 VAL A C 1
ATOM 1726 O O . VAL A 1 202 ? 15.881 10.909 -23.983 1.00 48.50 202 VAL A O 1
ATOM 1729 N N . PHE A 1 203 ? 15.813 13.079 -24.574 1.00 51.97 203 PHE A N 1
ATOM 1730 C CA . PHE A 1 203 ? 14.814 12.964 -25.635 1.00 51.97 203 PHE A CA 1
ATOM 1731 C C . PHE A 1 203 ? 15.501 13.230 -26.964 1.00 51.97 203 PHE A C 1
ATOM 1733 O O . PHE A 1 203 ? 16.174 14.254 -27.113 1.00 51.97 203 PHE A O 1
ATOM 1740 N N . ILE A 1 204 ? 15.376 12.298 -27.906 1.00 58.62 204 ILE A N 1
ATOM 1741 C CA . ILE A 1 204 ? 16.046 12.387 -29.203 1.00 58.62 204 ILE A CA 1
ATOM 1742 C C . ILE A 1 204 ? 14.986 12.547 -30.285 1.00 58.62 204 ILE A C 1
ATOM 1744 O O . ILE A 1 204 ? 14.021 11.791 -30.363 1.00 58.62 204 ILE A O 1
ATOM 1748 N N . PHE A 1 205 ? 15.191 13.561 -31.117 1.00 56.53 205 PHE A N 1
ATOM 1749 C CA . PHE A 1 205 ? 14.410 13.802 -32.316 1.00 56.53 205 PHE A CA 1
ATOM 1750 C C . PHE A 1 205 ? 15.114 13.141 -33.501 1.00 56.53 205 PHE A C 1
ATOM 1752 O O . PHE A 1 205 ? 16.283 13.437 -33.759 1.0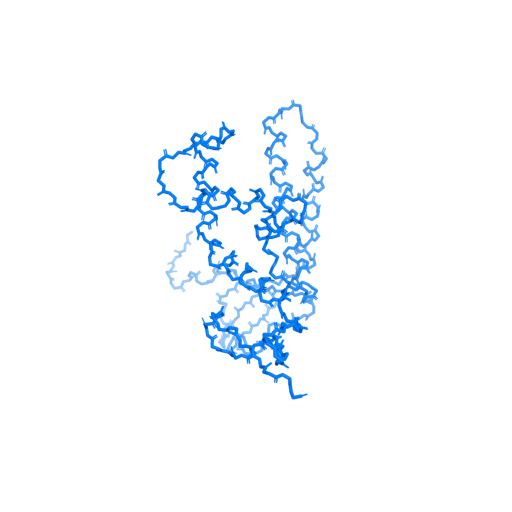0 56.53 205 PHE A O 1
ATOM 1759 N N . TYR A 1 206 ? 14.411 12.273 -34.224 1.00 60.53 206 TYR A N 1
ATOM 1760 C CA . TYR A 1 206 ? 14.930 11.633 -35.435 1.00 60.53 206 TYR A CA 1
ATOM 1761 C C . TYR A 1 206 ? 14.326 12.302 -36.671 1.00 60.53 206 TYR A C 1
ATOM 1763 O O . TYR A 1 206 ? 13.116 12.537 -36.667 1.00 60.53 206 TYR A O 1
ATOM 1771 N N . PRO A 1 207 ? 15.118 12.620 -37.712 1.00 51.91 207 PRO A N 1
ATOM 1772 C CA . PRO A 1 207 ? 14.554 13.049 -38.983 1.00 51.91 207 PRO A CA 1
ATOM 1773 C C . PRO A 1 207 ? 13.735 11.901 -39.587 1.00 51.91 207 PRO A C 1
ATOM 1775 O O . PRO A 1 207 ? 14.169 10.749 -39.566 1.00 51.91 207 PRO A O 1
ATOM 1778 N N . ILE A 1 208 ? 12.550 12.216 -40.097 1.00 61.25 208 ILE A N 1
ATOM 1779 C CA . ILE A 1 208 ? 11.809 11.342 -41.001 1.00 61.25 208 ILE A CA 1
ATOM 1780 C C . ILE A 1 208 ? 12.389 11.583 -42.395 1.00 61.25 208 ILE A C 1
ATOM 1782 O O . ILE A 1 208 ? 12.441 12.740 -42.822 1.00 61.25 208 ILE A O 1
ATOM 1786 N N . ASP A 1 209 ? 12.831 10.520 -43.067 1.00 57.16 209 ASP A N 1
ATOM 1787 C CA . ASP A 1 209 ? 13.118 10.558 -44.508 1.00 57.16 209 ASP A CA 1
ATOM 1788 C C . ASP A 1 209 ? 11.844 10.847 -45.323 1.00 57.16 209 ASP A C 1
ATOM 1790 O O . ASP A 1 209 ? 10.801 10.201 -45.054 1.00 57.16 209 ASP A O 1
#

Organism: Campylobacter jejuni (NCBI:txid197)

Secondary structure (DSSP, 8-state):
--S-GGGGGGGPEEEEEES-TT----HHHHTT-EEETTEEE-TTS-EEEEEEEEEHHHHHHHHHHHHHHHHH---S-HHHHHHHHHHHHHHHHHHHHHHHHHHT------HHHHHHT-TTTHHHHHHHHHHHHH-SS-GGGSTT--HHHHHHHHHHHHHHHHHHHHHHHHHHHHTTTT-EEEETTEEEEEE-----SS-TT--EEEEE-

Foldseek 3Di:
DPPDPVCPQAADEDEDEEQDPPDDPDCVRLPQWDDDDQFIAGVVRDTRYGYDYDYLVVVLVVLVVVLVVLVPPDDPDPVVVVVSVVSNVVSVVVNVVSVCRNPVVDDPDPVLLCVCCVPVCNVVSVVVLCVLAVDDDDPVVVVPDDPVVSVVSSVVSNVCVVVNVVVVLVVVLVVQAQPWDDDPNWIWHWHDDPDPDPCSPDIDTDTDD